Protein AF-A0A6V7NH31-F1 (afdb_monomer_lite)

Foldseek 3Di:
DDDDDDDDDDDDDDDDDDDDDDDDDDDDDDDDPVVVVVVVVVVVVVVVVVVVVVVVVVVVVPPDDDDDDDPDDPPPVVVVVVVVVVVVVVVVVVVLVVVVVVVVVVCLVVVVDLPHDDDDDDDCRLLNVLLVVLVVLLVVLVVLLVVLVVCVVVVHDQVVLLVSLVVLLVSLVVVLVSLLVCLVRPLCCQQPNPSDPPQLNVQAQRRHHQLLVLLPDPDDDPVLVVLSVVLSVVSVVLSVVLVVLVVVLVVLVVVLSVVCPPPVVVVVSVVVSSVSSSVSSNSVSVSVSVSLVSVPVSDRSSRSSVSSSVRSVVSVVSVVVSVVVVPDDDD

Radius of gyration: 32.44 Å; chains: 1; bounding box: 76×100×93 Å

Organism: NCBI:txid296719

Structure (mmCIF, N/CA/C/O backbone):
data_AF-A0A6V7NH31-F1
#
_entry.id   AF-A0A6V7NH31-F1
#
loop_
_atom_site.group_PDB
_atom_site.id
_atom_site.type_symbol
_atom_site.label_atom_id
_atom_site.label_alt_id
_atom_site.label_comp_id
_atom_site.label_asym_id
_atom_site.label_entity_id
_atom_site.label_seq_id
_atom_site.pdbx_PDB_ins_code
_atom_site.Cartn_x
_atom_site.Cartn_y
_atom_site.Cartn_z
_atom_site.occupancy
_atom_site.B_iso_or_equiv
_atom_site.auth_seq_id
_atom_site.auth_comp_id
_atom_site.auth_asym_id
_atom_site.auth_atom_id
_atom_site.pdbx_PDB_model_num
ATOM 1 N N . MET A 1 1 ? 27.457 -59.144 59.383 1.00 38.59 1 MET A N 1
ATOM 2 C CA . MET A 1 1 ? 28.119 -58.906 58.081 1.00 38.59 1 MET A CA 1
ATOM 3 C C . MET A 1 1 ? 27.962 -57.416 57.801 1.00 38.59 1 MET A C 1
ATOM 5 O O . MET A 1 1 ? 26.866 -57.014 57.459 1.00 38.59 1 MET A O 1
ATOM 9 N N . ALA A 1 2 ? 28.805 -56.540 58.348 1.00 31.02 2 ALA A N 1
ATOM 10 C CA . ALA A 1 2 ? 30.217 -56.275 58.039 1.00 31.02 2 ALA A CA 1
ATOM 11 C C . ALA A 1 2 ? 30.410 -55.429 56.761 1.00 31.02 2 ALA A C 1
ATOM 13 O O . ALA A 1 2 ? 29.987 -55.844 55.686 1.00 31.02 2 ALA A O 1
ATOM 14 N N . ASN A 1 3 ? 31.133 -54.319 56.969 1.00 28.42 3 ASN A N 1
ATOM 15 C CA . ASN A 1 3 ? 31.888 -53.443 56.057 1.00 28.42 3 ASN A CA 1
ATOM 16 C C . ASN A 1 3 ? 31.133 -52.264 55.423 1.00 28.42 3 ASN A C 1
ATOM 18 O O . ASN A 1 3 ? 30.161 -52.454 54.706 1.00 28.42 3 ASN A O 1
ATOM 22 N N . GLU A 1 4 ? 31.413 -51.009 55.795 1.00 28.72 4 GLU A N 1
ATOM 23 C CA . GLU A 1 4 ? 32.668 -50.209 55.767 1.00 28.72 4 GLU A CA 1
ATOM 24 C C . GLU A 1 4 ? 32.957 -49.545 54.408 1.00 28.72 4 GLU A C 1
ATOM 26 O O . GLU A 1 4 ? 32.954 -50.174 53.354 1.00 28.72 4 GLU A O 1
ATOM 31 N N . ILE A 1 5 ? 33.214 -48.236 54.498 1.00 34.88 5 ILE A N 1
ATOM 32 C CA . ILE A 1 5 ? 33.750 -47.313 53.485 1.00 34.88 5 ILE A CA 1
ATOM 33 C C . ILE A 1 5 ? 35.188 -47.755 53.121 1.00 34.88 5 ILE A C 1
ATOM 35 O O . ILE A 1 5 ? 35.843 -48.397 53.941 1.00 34.88 5 ILE A O 1
ATOM 39 N N . PRO A 1 6 ? 35.752 -47.348 51.966 1.00 39.34 6 PRO A N 1
ATOM 40 C CA . PRO A 1 6 ? 36.740 -46.269 52.071 1.00 39.34 6 PRO A CA 1
ATOM 41 C C . PRO A 1 6 ? 36.754 -45.272 50.899 1.00 39.34 6 PRO A C 1
ATOM 43 O O . PRO A 1 6 ? 36.470 -45.584 49.744 1.00 39.34 6 PRO A O 1
ATOM 46 N N . ALA A 1 7 ? 37.159 -44.051 51.242 1.00 30.80 7 ALA A N 1
ATOM 47 C CA . ALA A 1 7 ? 37.635 -43.017 50.337 1.00 30.80 7 ALA A CA 1
ATOM 48 C C . ALA A 1 7 ? 39.040 -43.345 49.795 1.00 30.80 7 ALA A C 1
ATOM 50 O O . ALA A 1 7 ? 39.828 -44.003 50.475 1.00 30.80 7 ALA A O 1
ATOM 51 N N . ALA A 1 8 ? 39.396 -42.784 48.635 1.00 30.42 8 ALA A N 1
ATOM 52 C CA . ALA A 1 8 ? 40.786 -42.636 48.205 1.00 30.42 8 ALA A CA 1
ATOM 53 C C . ALA A 1 8 ? 41.033 -41.239 47.604 1.00 30.42 8 ALA A C 1
ATOM 55 O O . ALA A 1 8 ? 40.412 -40.828 46.627 1.00 30.42 8 ALA A O 1
ATOM 56 N N . ASN A 1 9 ? 41.954 -40.534 48.260 1.00 25.36 9 ASN A N 1
ATOM 57 C CA . ASN A 1 9 ? 42.612 -39.274 47.914 1.00 25.36 9 ASN A CA 1
ATOM 58 C C . ASN A 1 9 ? 43.550 -39.416 46.701 1.00 25.36 9 ASN A C 1
ATOM 60 O O . ASN A 1 9 ? 44.235 -40.430 46.614 1.00 25.36 9 ASN A O 1
ATOM 64 N N . SER A 1 10 ? 43.775 -38.327 45.946 1.00 28.75 10 SER A N 1
ATOM 65 C CA . SER A 1 10 ? 45.149 -37.833 45.697 1.00 28.75 10 SER A CA 1
ATOM 66 C C . SER A 1 10 ? 45.216 -36.421 45.080 1.00 28.75 10 SER A C 1
ATOM 68 O O . SER A 1 10 ? 44.857 -36.194 43.930 1.00 28.75 10 SER A O 1
ATOM 70 N N . TYR A 1 11 ? 45.741 -35.509 45.899 1.00 25.25 11 TYR A N 1
ATOM 71 C CA . TYR A 1 11 ? 46.556 -34.310 45.658 1.00 25.25 11 TYR A CA 1
ATOM 72 C C . TYR A 1 11 ? 47.255 -34.105 44.292 1.00 25.25 11 TYR A C 1
ATOM 74 O O . TYR A 1 11 ? 47.938 -35.006 43.822 1.00 25.25 11 TYR A O 1
ATOM 82 N N . SER A 1 12 ? 47.256 -32.854 43.787 1.00 26.42 12 SER A N 1
ATOM 83 C CA . SER A 1 12 ? 48.452 -31.979 43.596 1.00 26.42 12 SER A CA 1
ATOM 84 C C . SER A 1 12 ? 48.041 -30.639 42.928 1.00 26.42 12 SER A C 1
ATOM 86 O O . SER A 1 12 ? 47.519 -30.639 41.822 1.00 26.42 12 SER A O 1
ATOM 88 N N . LYS A 1 13 ? 47.977 -29.512 43.658 1.00 28.91 13 LYS A N 1
ATOM 89 C CA . LYS A 1 13 ? 48.973 -28.409 43.744 1.00 28.91 13 LYS A CA 1
ATOM 90 C C . LYS A 1 13 ? 49.346 -27.700 42.419 1.00 28.91 13 LYS A C 1
ATOM 92 O O . LYS A 1 13 ? 50.103 -28.241 41.628 1.00 28.91 13 LYS A O 1
ATOM 97 N N . GLY A 1 14 ? 49.012 -26.401 42.338 1.00 25.66 14 GLY A N 1
ATOM 98 C CA . GLY A 1 14 ? 50.031 -25.362 42.091 1.00 25.66 14 GLY A CA 1
ATOM 99 C C . GLY A 1 14 ? 49.869 -24.407 40.893 1.00 25.66 14 GLY A C 1
ATOM 100 O O . GLY A 1 14 ? 50.215 -24.758 39.777 1.00 25.66 14 GLY A O 1
ATOM 101 N N . ASN A 1 15 ? 49.536 -23.152 41.231 1.00 26.30 15 ASN A N 1
ATOM 102 C CA . ASN A 1 15 ? 49.974 -21.864 40.649 1.00 26.30 15 ASN A CA 1
ATOM 103 C C . ASN A 1 15 ? 49.336 -21.262 39.371 1.00 26.30 15 ASN A C 1
ATOM 105 O O . ASN A 1 15 ? 49.743 -21.519 38.247 1.00 26.30 15 ASN A O 1
ATOM 109 N N . LEU A 1 16 ? 48.406 -20.319 39.601 1.00 27.03 16 LEU A N 1
ATOM 110 C CA . LEU A 1 16 ? 48.557 -18.851 39.434 1.00 27.03 16 LEU A CA 1
ATOM 111 C C . LEU A 1 16 ? 49.700 -18.322 38.525 1.00 27.03 16 LEU A C 1
ATOM 113 O O . LEU A 1 16 ? 50.856 -18.341 38.938 1.00 27.03 16 LEU A O 1
ATOM 117 N N . LEU A 1 17 ? 49.359 -17.689 37.388 1.00 28.27 17 LEU A N 1
ATOM 118 C CA . LEU A 1 17 ? 49.330 -16.216 37.204 1.00 28.27 17 LEU A CA 1
ATOM 119 C C . LEU A 1 17 ? 49.072 -15.783 35.738 1.00 28.27 17 LEU A C 1
ATOM 121 O O . LEU A 1 17 ? 49.799 -16.162 34.832 1.00 28.27 17 LEU A O 1
ATOM 125 N N . SER A 1 18 ? 48.109 -14.862 35.596 1.00 25.80 18 SER A N 1
ATOM 126 C CA . SER A 1 18 ? 48.105 -13.659 34.737 1.00 25.80 18 SER A CA 1
ATOM 127 C C . SER A 1 18 ? 48.206 -13.775 33.205 1.00 25.80 18 SER A C 1
ATOM 129 O O . SER A 1 18 ? 49.286 -13.967 32.663 1.00 25.80 18 SER A O 1
ATOM 131 N N . ALA A 1 19 ? 47.121 -13.417 32.508 1.00 27.22 19 ALA A N 1
ATOM 132 C CA . ALA A 1 19 ? 47.152 -12.376 31.472 1.00 27.22 19 ALA A CA 1
ATOM 133 C C . ALA A 1 19 ? 45.728 -11.913 31.119 1.00 27.22 19 ALA A C 1
ATOM 135 O O . ALA A 1 19 ? 44.747 -12.632 31.275 1.00 27.22 19 ALA A O 1
ATOM 136 N N . ARG A 1 20 ? 45.645 -10.657 30.701 1.00 25.05 20 ARG A N 1
ATOM 137 C CA . ARG A 1 20 ? 44.480 -9.780 30.635 1.00 25.05 20 ARG A CA 1
ATOM 138 C C . ARG A 1 20 ? 44.040 -9.569 29.177 1.00 25.05 20 ARG A C 1
ATOM 140 O O . ARG A 1 20 ? 44.892 -9.423 28.314 1.00 25.05 20 ARG A O 1
ATOM 147 N N . SER A 1 21 ? 42.725 -9.394 29.016 1.00 26.73 21 SER A N 1
ATOM 148 C CA . SER A 1 21 ? 42.002 -8.627 27.981 1.00 26.73 21 SER A CA 1
ATOM 149 C C . SER A 1 21 ? 41.739 -9.200 26.576 1.00 26.73 21 SER A C 1
ATOM 151 O O . SER A 1 21 ? 42.652 -9.554 25.848 1.00 26.73 21 SER A O 1
ATOM 153 N N . ASN A 1 22 ? 40.450 -9.048 26.225 1.00 26.56 22 ASN A N 1
ATOM 154 C CA . ASN A 1 22 ? 39.820 -8.768 24.926 1.00 26.56 22 ASN A CA 1
ATOM 155 C C . ASN A 1 22 ? 39.843 -9.862 23.843 1.00 26.56 22 ASN A C 1
ATOM 157 O O . ASN A 1 22 ? 40.889 -10.187 23.308 1.00 26.56 22 ASN A O 1
ATOM 161 N N . ASP A 1 23 ? 38.662 -10.357 23.450 1.00 25.86 23 ASP A N 1
ATOM 162 C CA . ASP A 1 23 ? 38.022 -9.884 22.212 1.00 25.86 23 ASP A CA 1
ATOM 163 C C . ASP A 1 23 ? 36.611 -10.461 21.997 1.00 25.86 23 ASP A C 1
ATOM 165 O O . ASP A 1 23 ? 36.327 -11.635 22.236 1.00 25.86 23 ASP A O 1
ATOM 169 N N . SER A 1 24 ? 35.722 -9.575 21.543 1.00 28.78 24 SER A N 1
ATOM 170 C CA . SER A 1 24 ? 34.368 -9.851 21.065 1.00 28.78 24 SER A CA 1
ATOM 171 C C . SER A 1 24 ? 34.415 -10.505 19.683 1.00 28.78 24 SER A C 1
ATOM 173 O O . SER A 1 24 ? 34.968 -9.935 18.746 1.00 28.78 24 SER A O 1
ATOM 175 N N . ALA A 1 25 ? 33.768 -11.659 19.524 1.00 29.38 25 ALA A N 1
ATOM 176 C CA . ALA A 1 25 ? 33.585 -12.301 18.226 1.00 29.38 25 ALA A CA 1
ATOM 177 C C . ALA A 1 25 ? 32.350 -11.729 17.500 1.00 29.38 25 ALA A C 1
ATOM 179 O O . ALA A 1 25 ? 31.211 -11.990 17.888 1.00 29.38 25 ALA A O 1
ATOM 180 N N . ALA A 1 26 ? 32.588 -10.955 16.438 1.00 30.58 26 ALA A N 1
ATOM 181 C CA . ALA A 1 26 ? 31.615 -10.617 15.396 1.00 30.58 26 ALA A CA 1
ATOM 182 C C . ALA A 1 26 ? 31.753 -11.599 14.208 1.00 30.58 26 ALA A C 1
ATOM 184 O O . ALA A 1 26 ? 32.850 -12.114 13.977 1.00 30.58 26 ALA A O 1
ATOM 185 N N . PRO A 1 27 ? 30.683 -11.877 13.436 1.00 32.03 27 PRO A N 1
ATOM 186 C CA . PRO A 1 27 ? 30.735 -12.840 12.339 1.00 32.03 27 PRO A CA 1
ATOM 187 C C . PRO A 1 27 ? 31.451 -12.257 11.110 1.00 32.03 27 PRO A C 1
ATOM 189 O O . PRO A 1 27 ? 31.141 -11.156 10.653 1.00 32.03 27 PRO A O 1
ATOM 192 N N . GLN A 1 28 ? 32.405 -13.017 10.564 1.00 29.06 28 GLN A N 1
ATOM 193 C CA . GLN A 1 28 ? 33.115 -12.693 9.328 1.00 29.06 28 GLN A CA 1
ATOM 194 C C . GLN A 1 28 ? 32.198 -12.868 8.110 1.00 29.06 28 GLN A C 1
ATOM 196 O O . GLN A 1 28 ? 31.676 -13.950 7.855 1.00 29.06 28 GLN A O 1
ATOM 201 N N . ASN A 1 29 ? 32.040 -11.786 7.350 1.00 30.06 29 ASN A N 1
ATOM 202 C CA . ASN A 1 29 ? 31.411 -11.751 6.037 1.00 30.06 29 ASN A CA 1
ATOM 203 C C . ASN A 1 29 ? 32.541 -11.709 4.995 1.00 30.06 29 ASN A C 1
ATOM 205 O O . ASN A 1 29 ? 33.164 -10.666 4.794 1.00 30.06 29 ASN A O 1
ATOM 209 N N . THR A 1 30 ? 32.880 -12.848 4.391 1.00 36.28 30 THR A N 1
ATOM 210 C CA . THR A 1 30 ? 33.909 -12.924 3.344 1.00 36.28 30 THR A CA 1
ATOM 211 C C . THR A 1 30 ? 33.290 -12.511 2.010 1.00 36.28 30 THR A C 1
ATOM 213 O O . THR A 1 30 ? 32.778 -13.339 1.263 1.00 36.28 30 THR A O 1
ATOM 216 N N . ILE A 1 31 ? 33.307 -11.209 1.727 1.00 36.78 31 ILE A N 1
ATOM 217 C CA . ILE A 1 31 ? 33.013 -10.652 0.401 1.00 36.78 31 ILE A CA 1
ATOM 218 C C . ILE A 1 31 ? 34.310 -10.678 -0.421 1.00 36.78 31 ILE A C 1
ATOM 220 O O . ILE A 1 31 ? 35.356 -10.217 0.037 1.00 36.78 31 ILE A O 1
ATOM 224 N N . ASN A 1 32 ? 34.233 -11.248 -1.625 1.00 38.03 32 ASN A N 1
ATOM 225 C CA . ASN A 1 32 ? 35.322 -11.383 -2.593 1.00 38.03 32 ASN A CA 1
ATOM 226 C C . ASN A 1 32 ? 36.013 -10.036 -2.887 1.00 38.03 32 ASN A C 1
ATOM 228 O O . ASN A 1 32 ? 35.418 -9.130 -3.467 1.00 38.03 32 ASN A O 1
ATOM 232 N N . GLN A 1 33 ? 37.310 -9.934 -2.576 1.00 36.91 33 GLN A N 1
ATOM 233 C CA . GLN A 1 33 ? 38.152 -8.767 -2.893 1.00 36.91 33 GLN A CA 1
ATOM 234 C C . GLN A 1 33 ? 38.348 -8.528 -4.405 1.00 36.91 33 GLN A C 1
ATOM 236 O O . GLN A 1 33 ? 38.701 -7.421 -4.802 1.00 36.91 33 GLN A O 1
ATOM 241 N N . GLN A 1 34 ? 38.043 -9.505 -5.268 1.00 36.16 34 GLN A N 1
ATOM 242 C CA . GLN A 1 34 ? 38.156 -9.357 -6.727 1.00 36.16 34 GLN A CA 1
ATOM 243 C C . GLN A 1 34 ? 37.043 -8.504 -7.372 1.00 36.16 34 GLN A C 1
ATOM 245 O O . GLN A 1 34 ? 37.275 -7.906 -8.423 1.00 36.16 34 GLN A O 1
ATOM 250 N N . GLU A 1 35 ? 35.860 -8.371 -6.755 1.00 37.28 35 GLU A N 1
ATOM 251 C CA . GLU A 1 35 ? 34.768 -7.530 -7.295 1.00 37.28 35 GLU A CA 1
ATOM 252 C C . GLU A 1 35 ? 34.967 -6.030 -7.008 1.00 37.28 35 GLU A C 1
ATOM 254 O O . GLU A 1 35 ? 34.556 -5.175 -7.800 1.00 37.28 35 GLU A O 1
ATOM 259 N N . LEU A 1 36 ? 35.666 -5.696 -5.918 1.00 38.38 36 LEU A N 1
ATOM 260 C CA . LEU A 1 36 ? 36.029 -4.317 -5.571 1.00 38.38 36 LEU A CA 1
ATOM 261 C C . LEU A 1 36 ? 37.166 -3.783 -6.453 1.00 38.38 36 LEU A C 1
ATOM 263 O O . LEU A 1 36 ? 37.112 -2.629 -6.879 1.00 38.38 36 LEU A O 1
ATOM 267 N N . GLU A 1 37 ? 38.144 -4.620 -6.805 1.00 34.53 37 GLU A N 1
ATOM 268 C CA . GLU A 1 37 ? 39.224 -4.237 -7.726 1.00 34.53 37 GLU A CA 1
ATOM 269 C C . GLU A 1 37 ? 38.735 -4.106 -9.178 1.00 34.53 37 GLU A C 1
ATOM 271 O O . GLU A 1 37 ? 39.176 -3.208 -9.896 1.00 34.53 37 GLU A O 1
ATOM 276 N N . SER A 1 38 ? 37.761 -4.923 -9.601 1.00 38.81 38 SER A N 1
ATOM 277 C CA . SER A 1 38 ? 37.103 -4.806 -10.913 1.00 38.81 38 SER A CA 1
ATOM 278 C C . SER A 1 38 ? 36.284 -3.513 -11.040 1.00 38.81 38 SER A C 1
ATOM 280 O O . SER A 1 38 ? 36.394 -2.798 -12.041 1.00 38.81 38 SER A O 1
ATOM 282 N N . SER A 1 39 ? 35.544 -3.156 -9.987 1.00 41.06 39 SER A N 1
ATOM 283 C CA . SER A 1 39 ? 34.754 -1.920 -9.934 1.00 41.06 39 SER A CA 1
ATOM 284 C C . SER A 1 39 ? 35.647 -0.673 -9.872 1.00 41.06 39 SER A C 1
ATOM 286 O O . SER A 1 39 ? 35.403 0.301 -10.583 1.00 41.06 39 SER A O 1
ATOM 288 N N . ALA A 1 40 ? 36.742 -0.715 -9.102 1.00 43.16 40 ALA A N 1
ATOM 289 C CA . ALA A 1 40 ? 37.730 0.364 -9.046 1.00 43.16 40 ALA A CA 1
ATOM 290 C C . ALA A 1 40 ? 38.518 0.516 -10.365 1.00 43.16 40 ALA A C 1
ATOM 292 O O . ALA A 1 40 ? 38.787 1.635 -10.796 1.00 43.16 40 ALA A O 1
ATOM 293 N N . SER A 1 41 ? 38.822 -0.592 -11.049 1.00 41.25 41 SER A N 1
ATOM 294 C CA . SER A 1 41 ? 39.465 -0.625 -12.373 1.00 41.25 41 SER A CA 1
ATOM 295 C C . SER A 1 41 ? 38.580 -0.021 -13.474 1.00 41.25 41 SER A C 1
ATOM 297 O O . SER A 1 41 ? 39.059 0.760 -14.306 1.00 41.25 41 SER A O 1
ATOM 299 N N . MET A 1 42 ? 37.270 -0.296 -13.456 1.00 41.97 42 MET A N 1
ATOM 300 C CA . MET A 1 42 ? 36.312 0.321 -14.383 1.00 41.97 42 MET A CA 1
ATOM 301 C C . MET A 1 42 ? 36.109 1.819 -14.110 1.00 41.97 42 MET A C 1
ATOM 303 O O . MET A 1 42 ? 36.013 2.606 -15.057 1.00 41.97 42 MET A O 1
ATOM 307 N N . ILE A 1 43 ? 36.117 2.240 -12.841 1.00 47.09 43 ILE A N 1
ATOM 308 C CA . ILE A 1 43 ? 36.040 3.660 -12.459 1.00 47.09 43 ILE A CA 1
ATOM 309 C C . ILE A 1 43 ? 37.320 4.403 -12.876 1.00 47.09 43 ILE A C 1
ATOM 311 O O . ILE A 1 43 ? 37.230 5.447 -13.523 1.00 47.09 43 ILE A O 1
ATOM 315 N N . ALA A 1 44 ? 38.501 3.826 -12.637 1.00 43.69 44 ALA A N 1
ATOM 316 C CA . ALA A 1 44 ? 39.779 4.399 -13.062 1.00 43.69 44 ALA A CA 1
ATOM 317 C C . ALA A 1 44 ? 39.897 4.491 -14.596 1.00 43.69 44 ALA A C 1
ATOM 319 O O . ALA A 1 44 ? 40.395 5.482 -15.129 1.00 43.69 44 ALA A O 1
ATOM 320 N N . SER A 1 45 ? 39.370 3.504 -15.328 1.00 41.66 45 SER A N 1
ATOM 321 C CA . SER A 1 45 ? 39.328 3.518 -16.798 1.00 41.66 45 SER A CA 1
ATOM 322 C C . SER A 1 45 ? 38.379 4.593 -17.344 1.00 41.66 45 SER A C 1
ATOM 324 O O . SER A 1 45 ? 38.677 5.229 -18.357 1.00 41.66 45 SER A O 1
ATOM 326 N N . SER A 1 46 ? 37.267 4.854 -16.649 1.00 42.88 46 SER A N 1
ATOM 327 C CA . SER A 1 46 ? 36.314 5.932 -16.957 1.00 42.88 46 SER A CA 1
ATOM 328 C C . SER A 1 46 ? 36.907 7.323 -16.692 1.00 42.88 46 SER A C 1
ATOM 330 O O . SER A 1 46 ? 36.759 8.237 -17.511 1.00 42.88 46 SER A O 1
ATOM 332 N N . GLU A 1 47 ? 37.655 7.488 -15.600 1.00 43.03 47 GLU A N 1
ATOM 333 C CA . GLU A 1 47 ? 38.352 8.736 -15.270 1.00 43.03 47 GLU A CA 1
ATOM 334 C C . GLU A 1 47 ? 39.518 9.025 -16.220 1.00 43.03 47 GLU A C 1
ATOM 336 O O . GLU A 1 47 ? 39.659 10.155 -16.699 1.00 43.03 47 GLU A O 1
ATOM 341 N N . HIS A 1 48 ? 40.289 8.001 -16.597 1.00 39.88 48 HIS A N 1
ATOM 342 C CA . HIS A 1 48 ? 41.402 8.144 -17.535 1.00 39.88 48 HIS A CA 1
ATOM 343 C C . HIS A 1 48 ? 40.925 8.499 -18.956 1.00 39.88 48 HIS A C 1
ATOM 345 O O . HIS A 1 48 ? 41.577 9.272 -19.667 1.00 39.88 48 HIS A O 1
ATOM 351 N N . ASN A 1 49 ? 39.740 8.022 -19.360 1.00 42.09 49 ASN A N 1
ATOM 352 C CA . ASN A 1 49 ? 39.127 8.392 -20.640 1.00 42.09 49 ASN A CA 1
ATOM 353 C C . ASN A 1 49 ? 38.553 9.824 -20.618 1.00 42.09 49 ASN A C 1
ATOM 355 O O . ASN A 1 49 ? 38.709 10.570 -21.589 1.00 42.09 49 ASN A O 1
ATOM 359 N N . LYS A 1 50 ? 37.986 10.259 -19.482 1.00 43.50 50 LYS A N 1
ATOM 360 C CA . LYS A 1 50 ? 37.547 11.653 -19.265 1.00 43.50 50 LYS A CA 1
ATOM 361 C C . LYS A 1 50 ? 38.725 12.638 -19.229 1.00 43.50 50 LYS A C 1
ATOM 363 O O . LYS A 1 50 ? 38.596 13.758 -19.730 1.00 43.50 50 LYS A O 1
ATOM 368 N N . GLN A 1 51 ? 39.884 12.238 -18.698 1.00 44.59 51 GLN A N 1
ATOM 369 C CA . GLN A 1 51 ? 41.112 13.046 -18.719 1.00 44.59 51 GLN A CA 1
ATOM 370 C C . GLN A 1 51 ? 41.744 13.128 -20.116 1.00 44.59 51 GLN A C 1
ATOM 372 O O . GLN A 1 51 ? 42.096 14.228 -20.543 1.00 44.59 51 GLN A O 1
ATOM 377 N N . LYS A 1 52 ? 41.795 12.030 -20.885 1.00 42.25 52 LYS A N 1
ATOM 378 C CA . LYS A 1 52 ? 42.283 12.052 -22.281 1.00 42.25 52 LYS A CA 1
ATOM 379 C C . LYS A 1 52 ? 41.419 12.910 -23.213 1.00 42.25 52 LYS A C 1
ATOM 381 O O . LYS A 1 52 ? 41.964 13.580 -24.091 1.00 42.25 52 LYS A O 1
ATOM 386 N N . GLN A 1 53 ? 40.099 12.958 -23.010 1.00 45.12 53 GLN A N 1
ATOM 387 C CA . GLN A 1 53 ? 39.219 13.869 -23.759 1.00 45.12 53 GLN A CA 1
ATOM 388 C C . GLN A 1 53 ? 39.422 15.344 -23.377 1.00 45.12 53 GLN A C 1
ATOM 390 O O . GLN A 1 53 ? 39.473 16.194 -24.267 1.00 45.12 53 GLN A O 1
ATOM 395 N N . LYS A 1 54 ? 39.629 15.658 -22.088 1.00 45.72 54 LYS A N 1
ATOM 396 C CA . LYS A 1 54 ? 39.960 17.026 -21.641 1.00 45.72 54 LYS A CA 1
ATOM 397 C C . LYS A 1 54 ? 41.336 17.495 -22.128 1.00 45.72 54 LYS A C 1
ATOM 399 O O . LYS A 1 54 ? 41.507 18.678 -22.408 1.00 45.72 54 LYS A O 1
ATOM 404 N N . GLN A 1 55 ? 42.303 16.588 -22.267 1.00 42.97 55 GLN A N 1
ATOM 405 C CA . GLN A 1 55 ? 43.660 16.922 -22.709 1.00 42.97 55 GLN A CA 1
ATOM 406 C C . GLN A 1 55 ? 43.740 17.149 -24.229 1.00 42.97 55 GLN A C 1
ATOM 408 O O . GLN A 1 55 ? 44.372 18.112 -24.654 1.00 42.97 55 GLN A O 1
ATOM 413 N N . LYS A 1 56 ? 42.976 16.391 -25.035 1.00 44.69 56 LYS A N 1
ATOM 414 C CA . LYS A 1 56 ? 42.814 16.657 -26.480 1.00 44.69 56 LYS A CA 1
ATOM 415 C C . LYS A 1 56 ? 42.110 17.985 -26.789 1.00 44.69 56 LYS A C 1
ATOM 417 O O . LYS A 1 56 ? 42.436 18.619 -27.787 1.00 44.69 56 LYS A O 1
ATOM 422 N N . GLN A 1 57 ? 41.187 18.438 -25.936 1.00 43.25 57 GLN A N 1
ATOM 423 C CA . GLN A 1 57 ? 40.598 19.782 -26.049 1.00 43.25 57 GLN A CA 1
ATOM 424 C C . GLN A 1 57 ? 41.584 20.897 -25.665 1.00 43.25 57 GLN A C 1
ATOM 426 O O . GLN A 1 57 ? 41.498 21.996 -26.205 1.00 43.25 57 GLN A O 1
ATOM 431 N N . LYS A 1 58 ? 42.538 20.617 -24.767 1.00 42.16 58 LYS A N 1
ATOM 432 C CA . LYS A 1 58 ? 43.519 21.597 -24.281 1.00 42.16 58 LYS A CA 1
ATOM 433 C C . LYS A 1 58 ? 44.716 21.766 -25.228 1.00 42.16 58 LYS A C 1
ATOM 435 O O . LYS A 1 58 ? 45.206 22.880 -25.376 1.00 42.16 58 LYS A O 1
ATOM 440 N N . GLU A 1 59 ? 45.139 20.703 -25.917 1.00 41.94 59 GLU A N 1
ATOM 441 C CA . GLU A 1 59 ? 46.192 20.764 -26.949 1.00 41.94 59 GLU A CA 1
ATOM 442 C C . GLU A 1 59 ? 45.737 21.477 -28.230 1.00 41.94 59 GLU A C 1
ATOM 444 O O . GLU A 1 59 ? 46.526 22.188 -28.845 1.00 41.94 59 GLU A O 1
ATOM 449 N N . MET A 1 60 ? 44.454 21.387 -28.595 1.00 43.34 60 MET A N 1
ATOM 450 C CA . MET A 1 60 ? 43.914 22.100 -29.762 1.00 43.34 60 MET A CA 1
ATOM 451 C C . MET A 1 60 ? 43.795 23.623 -29.540 1.00 43.34 60 MET A C 1
ATOM 453 O O . MET A 1 60 ? 43.605 24.371 -30.493 1.00 43.34 60 MET A O 1
ATOM 457 N N . MET A 1 61 ? 43.928 24.087 -28.290 1.00 46.12 61 MET A N 1
ATOM 458 C CA . MET A 1 61 ? 43.723 25.483 -27.883 1.00 46.12 61 MET A CA 1
ATOM 459 C C . MET A 1 61 ? 45.034 26.253 -27.617 1.00 46.12 61 MET A C 1
ATOM 461 O O . MET A 1 61 ? 44.986 27.460 -27.407 1.00 46.12 61 MET A O 1
ATOM 465 N N . MET A 1 62 ? 46.202 25.593 -27.657 1.00 43.28 62 MET A N 1
ATOM 466 C CA . MET A 1 62 ? 47.506 26.197 -27.307 1.00 43.28 62 MET A CA 1
ATOM 467 C C . MET A 1 62 ? 48.477 26.384 -28.488 1.00 43.28 62 MET A C 1
ATOM 469 O O . MET A 1 62 ? 49.650 26.676 -28.278 1.00 43.28 62 MET A O 1
ATOM 473 N N . SER A 1 63 ? 48.005 26.285 -29.732 1.00 44.44 63 SER A N 1
ATOM 474 C CA . SER A 1 63 ? 48.787 26.634 -30.930 1.00 44.44 63 SER A CA 1
ATOM 475 C C . SER A 1 63 ? 48.294 27.952 -31.539 1.00 44.44 63 SER A C 1
ATOM 477 O O . SER A 1 63 ? 47.690 27.964 -32.608 1.00 44.44 63 SER A O 1
ATOM 479 N N . SER A 1 64 ? 48.526 29.069 -30.853 1.00 39.69 64 SER A N 1
ATOM 480 C CA . SER A 1 64 ? 48.506 30.408 -31.458 1.00 39.69 64 SER A CA 1
ATOM 481 C C . SER A 1 64 ? 49.153 31.383 -30.483 1.00 39.69 64 SER A C 1
ATOM 483 O O . SER A 1 64 ? 48.483 31.979 -29.641 1.00 39.69 64 SER A O 1
ATOM 485 N N . ASP A 1 65 ? 50.471 31.509 -30.576 1.00 39.03 65 ASP A N 1
ATOM 486 C CA . ASP A 1 65 ? 51.228 32.504 -29.829 1.00 39.03 65 ASP A CA 1
ATOM 487 C C . ASP A 1 65 ? 51.052 33.884 -30.490 1.00 39.03 65 ASP A C 1
ATOM 489 O O . ASP A 1 65 ? 51.221 34.020 -31.703 1.00 39.03 65 ASP A O 1
ATOM 493 N N . GLY A 1 66 ? 50.716 34.905 -29.693 1.00 39.28 66 GLY A N 1
ATOM 494 C CA . GLY A 1 66 ? 50.829 36.315 -30.086 1.00 39.28 66 GLY A CA 1
ATOM 495 C C . GLY A 1 66 ? 49.560 37.180 -30.011 1.00 39.28 66 GLY A C 1
ATOM 496 O O . GLY A 1 66 ? 48.731 37.175 -30.910 1.00 39.28 66 GLY A O 1
ATOM 497 N N . SER A 1 67 ? 49.560 38.081 -29.019 1.00 35.94 67 SER A N 1
ATOM 498 C CA . SER A 1 67 ? 48.841 39.374 -28.934 1.00 35.94 67 SER A CA 1
ATOM 499 C C . SER A 1 67 ? 47.430 39.459 -28.317 1.00 35.94 67 SER A C 1
ATOM 501 O O . SER A 1 67 ? 46.419 39.179 -28.941 1.00 35.94 67 SER A O 1
ATOM 503 N N . LYS A 1 68 ? 47.435 40.074 -27.120 1.00 39.69 68 LYS A N 1
ATOM 504 C CA . LYS A 1 68 ? 46.515 41.091 -26.561 1.00 39.69 68 LYS A CA 1
ATOM 505 C C . LYS A 1 68 ? 45.017 40.756 -26.411 1.00 39.69 68 LYS A C 1
ATOM 507 O O . LYS A 1 68 ? 44.260 40.718 -27.366 1.00 39.69 68 LYS A O 1
ATOM 512 N N . ALA A 1 69 ? 44.620 40.683 -25.136 1.00 43.41 69 ALA A N 1
ATOM 513 C CA . ALA A 1 69 ? 43.339 41.066 -24.531 1.00 43.41 69 ALA A CA 1
ATOM 514 C C . ALA A 1 69 ? 42.112 41.242 -25.454 1.00 43.41 69 ALA A C 1
ATOM 516 O O . ALA A 1 69 ? 41.895 42.311 -26.016 1.00 43.41 69 ALA A O 1
ATOM 517 N N . ALA A 1 70 ? 41.232 40.239 -25.449 1.00 36.03 70 ALA A N 1
ATOM 518 C CA . ALA A 1 70 ? 39.787 40.403 -25.586 1.00 36.03 70 ALA A CA 1
ATOM 519 C C . ALA A 1 70 ? 39.103 39.176 -24.966 1.00 36.03 70 ALA A C 1
ATOM 521 O O . ALA A 1 70 ? 39.524 38.045 -25.197 1.00 36.03 70 ALA A O 1
ATOM 522 N N . THR A 1 71 ? 38.057 39.382 -24.169 1.00 50.81 71 THR A N 1
ATOM 523 C CA . THR A 1 71 ? 37.130 38.323 -23.759 1.00 50.81 71 THR A CA 1
ATOM 524 C C . THR A 1 71 ? 36.498 37.736 -25.024 1.00 50.81 71 THR A C 1
ATOM 526 O O . THR A 1 71 ? 35.582 38.326 -25.592 1.00 50.81 71 THR A O 1
ATOM 529 N N . VAL A 1 72 ? 37.028 36.614 -25.516 1.00 50.19 72 VAL A N 1
ATOM 530 C CA . VAL A 1 72 ? 36.497 35.916 -26.693 1.00 50.19 72 VAL A CA 1
ATOM 531 C C . VAL A 1 72 ? 35.213 35.208 -26.266 1.00 50.19 72 VAL A C 1
ATOM 533 O O . VAL A 1 72 ? 35.251 34.180 -25.592 1.00 50.19 72 VAL A O 1
ATOM 536 N N . ALA A 1 73 ? 34.065 35.782 -26.630 1.00 54.06 73 ALA A N 1
ATOM 537 C CA . ALA A 1 73 ? 32.799 35.058 -26.653 1.00 54.06 73 ALA A CA 1
ATOM 538 C C . ALA A 1 73 ? 32.987 33.755 -27.456 1.00 54.06 73 ALA A C 1
ATOM 540 O O . ALA A 1 73 ? 33.705 33.785 -28.463 1.00 54.06 73 ALA A O 1
ATOM 541 N N . PRO A 1 74 ? 32.398 32.615 -27.040 1.00 55.12 74 PRO A N 1
ATOM 542 C CA . PRO A 1 74 ? 32.562 31.358 -27.762 1.00 55.12 74 PRO A CA 1
ATOM 543 C C . PRO A 1 74 ? 32.206 31.586 -29.233 1.00 55.12 74 PRO A C 1
ATOM 545 O O . PRO A 1 74 ? 31.144 32.122 -29.548 1.00 55.12 74 PRO A O 1
ATOM 548 N N . SER A 1 75 ? 33.135 31.256 -30.132 1.00 61.12 75 SER A N 1
ATOM 549 C CA . SER A 1 75 ? 32.963 31.499 -31.562 1.00 61.12 75 SER A CA 1
ATOM 550 C C . SER A 1 75 ? 31.678 30.821 -32.048 1.00 61.12 75 SER A C 1
ATOM 552 O O . SER A 1 75 ? 31.371 29.697 -31.648 1.00 61.12 75 SER A O 1
ATOM 554 N N . HIS A 1 76 ? 30.923 31.479 -32.935 1.00 60.88 76 HIS A N 1
ATOM 555 C CA . HIS A 1 76 ? 29.683 30.926 -33.501 1.00 60.88 76 HIS A CA 1
ATOM 556 C C . HIS A 1 76 ? 29.869 29.505 -34.072 1.00 60.88 76 HIS A C 1
ATOM 558 O O . HIS A 1 76 ? 28.944 28.699 -34.042 1.00 60.88 76 HIS A O 1
ATOM 564 N N . GLN A 1 77 ? 31.077 29.168 -34.540 1.00 62.16 77 GLN A N 1
ATOM 565 C CA . GLN A 1 77 ? 31.428 27.823 -34.997 1.00 62.16 77 GLN A CA 1
ATOM 566 C C . GLN A 1 77 ? 31.503 26.789 -33.865 1.00 62.16 77 GLN A C 1
ATOM 568 O O . GLN A 1 77 ? 31.047 25.668 -34.065 1.00 62.16 77 GLN A O 1
ATOM 573 N N . ALA A 1 78 ? 32.027 27.133 -32.684 1.00 63.59 78 ALA A N 1
ATOM 574 C 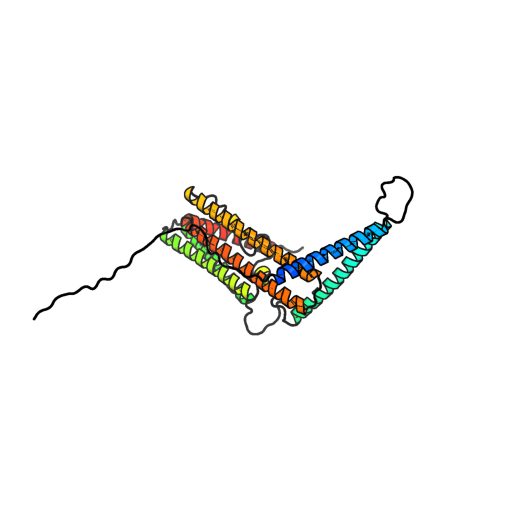CA . ALA A 1 78 ? 32.082 26.215 -31.544 1.00 63.59 78 ALA A CA 1
ATOM 575 C C . ALA A 1 78 ? 30.675 25.891 -31.013 1.00 63.59 78 ALA A C 1
ATOM 577 O O . ALA A 1 78 ? 30.366 24.727 -30.757 1.00 63.59 78 ALA A O 1
ATOM 578 N N . VAL A 1 79 ? 29.803 26.903 -30.941 1.00 69.81 79 VAL A N 1
ATOM 579 C CA . VAL A 1 79 ? 28.386 26.726 -30.584 1.00 69.81 79 VAL A CA 1
ATOM 580 C C . VAL A 1 79 ? 27.674 25.866 -31.632 1.00 69.81 79 VAL A C 1
ATOM 582 O O . VAL A 1 79 ? 27.050 24.872 -31.277 1.00 69.81 79 VAL A O 1
ATOM 585 N N . ALA A 1 80 ? 27.861 26.152 -32.925 1.00 70.31 80 ALA A N 1
ATOM 586 C CA . ALA A 1 80 ? 27.247 25.378 -34.005 1.00 70.31 80 ALA A CA 1
ATOM 587 C C . ALA A 1 80 ? 27.734 23.917 -34.071 1.00 70.31 80 ALA A C 1
ATOM 589 O O . ALA A 1 80 ? 26.967 23.027 -34.431 1.00 70.31 80 ALA A O 1
ATOM 590 N N . ILE A 1 81 ? 28.998 23.635 -33.736 1.00 72.88 81 ILE A N 1
ATOM 591 C CA . ILE A 1 81 ? 29.522 22.260 -33.658 1.00 72.88 81 ILE A CA 1
ATOM 592 C C . ILE A 1 81 ? 28.878 21.508 -32.488 1.00 72.88 81 ILE A C 1
ATOM 594 O O . ILE A 1 81 ? 28.499 20.347 -32.642 1.00 72.88 81 ILE A O 1
ATOM 598 N N . GLN A 1 82 ? 28.715 22.165 -31.340 1.00 77.00 82 GLN A N 1
ATOM 599 C CA . GLN A 1 82 ? 28.075 21.569 -30.171 1.00 77.00 82 GLN A CA 1
ATOM 600 C C . GLN A 1 82 ? 26.573 21.341 -30.388 1.00 77.00 82 GLN A C 1
ATOM 602 O O . GLN A 1 82 ? 26.059 20.280 -30.035 1.00 77.00 82 GLN A O 1
ATOM 607 N N . GLU A 1 83 ? 25.887 22.278 -31.045 1.00 79.06 83 GLU A N 1
ATOM 608 C CA . GLU A 1 83 ? 24.494 22.121 -31.472 1.00 79.06 83 GLU A CA 1
ATOM 609 C C . GLU A 1 83 ? 24.339 20.963 -32.461 1.00 79.06 83 GLU A C 1
ATOM 611 O O . GLU A 1 83 ? 23.476 20.110 -32.271 1.00 79.06 83 GLU A O 1
ATOM 616 N N . LYS A 1 84 ? 25.215 20.857 -33.469 1.00 86.88 84 LYS A N 1
ATOM 617 C CA . LYS A 1 84 ? 25.204 19.729 -34.416 1.00 86.88 84 LYS A CA 1
ATOM 618 C C . LYS A 1 84 ? 25.441 18.385 -33.727 1.00 86.88 84 LYS A C 1
ATOM 620 O O . LYS A 1 84 ? 24.747 17.421 -34.037 1.00 86.88 84 LYS A O 1
ATOM 625 N N . ALA A 1 85 ? 26.375 18.317 -32.777 1.00 79.69 85 ALA A N 1
ATOM 626 C CA . ALA A 1 85 ? 26.629 17.101 -32.005 1.00 79.69 85 ALA A CA 1
ATOM 627 C C . ALA A 1 85 ? 25.419 16.704 -31.139 1.00 79.69 85 ALA A C 1
ATOM 629 O O . ALA A 1 85 ? 25.067 15.526 -31.071 1.00 79.69 85 ALA A O 1
ATOM 630 N N . TYR A 1 86 ? 24.742 17.678 -30.525 1.00 82.56 86 TYR A N 1
ATOM 631 C CA . TYR A 1 86 ? 23.527 17.441 -29.746 1.00 82.56 86 TYR A CA 1
ATOM 632 C C . TYR A 1 86 ? 22.355 16.979 -30.625 1.00 82.56 86 TYR A C 1
ATOM 634 O O . TYR A 1 86 ? 21.680 16.008 -30.284 1.00 82.56 86 TYR A O 1
ATOM 642 N N . VAL A 1 87 ? 22.155 17.601 -31.792 1.00 89.69 87 VAL A N 1
ATOM 643 C CA . VAL A 1 87 ? 21.142 17.179 -32.776 1.00 89.69 87 VAL A CA 1
ATOM 644 C C . VAL A 1 87 ? 21.400 15.746 -33.240 1.00 89.69 87 VAL A C 1
ATOM 646 O O . VAL A 1 87 ? 20.486 14.926 -33.228 1.00 89.69 87 VAL A O 1
ATOM 649 N N . GLN A 1 88 ? 22.649 15.397 -33.548 1.00 89.12 88 GLN A N 1
ATOM 650 C CA . GLN A 1 88 ? 23.010 14.034 -33.940 1.00 89.12 88 GLN A CA 1
ATOM 651 C C . GLN A 1 88 ? 22.763 13.021 -32.808 1.00 89.12 88 GLN A C 1
ATOM 653 O O . GLN A 1 88 ? 22.289 11.906 -33.045 1.00 89.12 88 GLN A O 1
ATOM 658 N N . GLN A 1 89 ? 23.034 13.405 -31.557 1.00 87.62 89 GLN A N 1
ATOM 659 C CA . GLN A 1 89 ? 22.707 12.579 -30.397 1.00 87.62 89 GLN A CA 1
ATOM 660 C C . GLN A 1 89 ? 21.191 12.362 -30.278 1.00 87.62 89 GLN A C 1
ATOM 662 O O . GLN A 1 89 ? 20.764 11.223 -30.065 1.00 87.62 89 GLN A O 1
ATOM 667 N N . LEU A 1 90 ? 20.382 13.411 -30.459 1.00 87.88 90 LEU A N 1
ATOM 668 C CA . LEU A 1 90 ? 18.920 13.320 -30.451 1.00 87.88 90 LEU A CA 1
ATOM 669 C C . LEU A 1 90 ? 18.388 12.431 -31.579 1.00 87.88 90 LEU A C 1
ATOM 671 O O . LEU A 1 90 ? 17.511 11.607 -31.331 1.00 87.88 90 LEU A O 1
ATOM 675 N N . GLU A 1 91 ? 18.940 12.525 -32.788 1.00 87.31 91 GLU A N 1
ATOM 676 C CA . GLU A 1 91 ? 18.574 11.644 -33.903 1.00 87.31 91 GLU A CA 1
ATOM 677 C C . GLU A 1 91 ? 18.908 10.179 -33.595 1.00 87.31 91 GLU A C 1
ATOM 679 O O . GLU A 1 91 ? 18.071 9.294 -33.785 1.00 87.31 91 GLU A O 1
ATOM 684 N N . SER A 1 92 ? 20.088 9.917 -33.021 1.00 83.56 92 SER A N 1
ATOM 685 C CA . SER A 1 92 ? 20.477 8.564 -32.602 1.00 83.56 92 SER A CA 1
ATOM 686 C C . SER A 1 92 ? 19.578 8.005 -31.487 1.00 83.56 92 SER A C 1
ATOM 688 O O . SER A 1 92 ? 19.304 6.804 -31.450 1.00 83.56 92 SER A O 1
ATOM 690 N N . SER A 1 93 ? 19.114 8.872 -30.581 1.00 78.81 93 SER A N 1
ATOM 691 C CA . SER A 1 93 ? 18.171 8.541 -29.508 1.00 78.81 93 SER A CA 1
ATOM 692 C C . SER A 1 93 ? 16.785 8.235 -30.074 1.00 78.81 93 SER A C 1
ATOM 694 O O . SER A 1 93 ? 16.197 7.207 -29.746 1.00 78.81 93 SER A O 1
ATOM 696 N N . ARG A 1 94 ? 16.293 9.068 -31.001 1.00 91.06 94 ARG A N 1
ATOM 697 C CA . ARG A 1 94 ? 15.003 8.889 -31.678 1.00 91.06 94 ARG A CA 1
ATOM 698 C C . ARG A 1 94 ? 14.920 7.542 -32.391 1.00 91.06 94 ARG A C 1
ATOM 700 O O . ARG A 1 94 ? 13.931 6.835 -32.225 1.00 91.06 94 ARG A O 1
ATOM 707 N N . ILE A 1 95 ? 15.948 7.175 -33.156 1.00 86.75 95 ILE A N 1
ATOM 708 C CA . ILE A 1 95 ? 15.983 5.887 -33.867 1.00 86.75 95 ILE A CA 1
ATOM 709 C C . ILE A 1 95 ? 16.005 4.723 -32.865 1.00 86.75 95 ILE A C 1
ATOM 711 O O . ILE A 1 95 ? 15.287 3.740 -33.043 1.00 86.75 95 ILE A O 1
ATOM 715 N N . ARG A 1 96 ? 16.773 4.844 -31.772 1.00 81.56 96 ARG A N 1
ATOM 716 C CA . ARG A 1 96 ? 16.783 3.841 -30.694 1.00 81.56 96 ARG A CA 1
ATOM 717 C C . ARG A 1 96 ? 15.415 3.675 -30.034 1.00 81.56 96 ARG A C 1
ATOM 719 O O . ARG A 1 96 ? 14.996 2.542 -29.822 1.00 81.56 96 ARG A O 1
ATOM 726 N N . LEU A 1 97 ? 14.713 4.771 -29.750 1.00 83.62 97 LEU A N 1
ATOM 727 C CA . LEU A 1 97 ? 13.359 4.738 -29.193 1.00 83.62 97 LEU A CA 1
ATOM 728 C C . LEU A 1 97 ? 12.380 4.042 -30.143 1.00 83.62 97 LEU A C 1
ATOM 730 O O . LEU A 1 97 ? 11.648 3.163 -29.703 1.00 83.62 97 LEU A O 1
ATOM 734 N N . GLN A 1 98 ? 12.432 4.354 -31.441 1.00 86.38 98 GLN A N 1
ATOM 735 C CA . GLN A 1 98 ? 11.612 3.673 -32.449 1.00 86.38 98 GLN A CA 1
ATOM 736 C C . GLN A 1 98 ? 11.912 2.167 -32.519 1.00 86.38 98 GLN A C 1
ATOM 738 O O . GLN A 1 98 ? 10.995 1.355 -32.623 1.00 86.38 98 GLN A O 1
ATOM 743 N N . GLN A 1 99 ? 13.184 1.770 -32.414 1.00 83.62 99 GLN A N 1
ATOM 744 C CA . GLN A 1 99 ? 13.569 0.357 -32.401 1.00 83.62 99 GLN A CA 1
ATOM 745 C C . GLN A 1 99 ? 13.090 -0.365 -31.135 1.00 83.62 99 GLN A C 1
ATOM 747 O O . GLN A 1 99 ? 12.630 -1.506 -31.216 1.00 83.62 99 GLN A O 1
ATOM 752 N N . LEU A 1 100 ? 13.197 0.279 -29.970 1.00 78.38 100 LEU A N 1
ATOM 753 C CA . LEU A 1 100 ? 12.685 -0.250 -28.705 1.00 78.38 100 LEU A CA 1
ATOM 754 C C . LEU A 1 100 ? 11.161 -0.390 -28.738 1.00 78.38 100 LEU A C 1
ATOM 756 O O . LEU A 1 100 ? 10.653 -1.427 -28.327 1.00 78.38 100 LEU A O 1
ATOM 760 N N . GLU A 1 101 ? 10.446 0.595 -29.281 1.00 81.25 101 GLU A N 1
ATOM 761 C CA . GLU A 1 101 ? 8.991 0.554 -29.452 1.00 81.25 101 GLU A CA 1
ATOM 762 C C . GLU A 1 101 ? 8.563 -0.608 -30.356 1.00 81.25 101 GLU A C 1
ATOM 764 O O . GLU A 1 101 ? 7.688 -1.394 -29.992 1.00 81.25 101 GLU A O 1
ATOM 769 N N . LEU A 1 102 ? 9.246 -0.794 -31.488 1.00 85.56 102 LEU A N 1
ATOM 770 C CA . LEU A 1 102 ? 8.974 -1.901 -32.402 1.00 85.56 102 LEU A CA 1
ATOM 771 C C . LEU A 1 102 ? 9.294 -3.268 -31.774 1.00 85.56 102 LEU A C 1
ATOM 773 O O . LEU A 1 102 ? 8.542 -4.228 -31.948 1.00 85.56 102 LEU A O 1
ATOM 777 N N . ASN A 1 103 ? 10.386 -3.368 -31.010 1.00 73.81 103 ASN A N 1
ATOM 778 C CA . ASN A 1 103 ? 10.722 -4.583 -30.263 1.00 73.81 103 ASN A CA 1
ATOM 779 C C . ASN A 1 103 ? 9.704 -4.873 -29.151 1.00 73.81 103 ASN A C 1
ATOM 781 O O . ASN A 1 103 ? 9.385 -6.035 -28.915 1.00 73.81 103 ASN A O 1
ATOM 785 N N . LEU A 1 104 ? 9.167 -3.840 -28.501 1.00 70.69 104 LEU A N 1
ATOM 786 C CA . LEU A 1 104 ? 8.147 -3.965 -27.464 1.00 70.69 104 LEU A CA 1
ATOM 787 C C . LEU A 1 104 ? 6.810 -4.433 -28.056 1.00 70.69 104 LEU A C 1
ATOM 789 O O . LEU A 1 104 ? 6.235 -5.396 -27.555 1.00 70.69 104 LEU A O 1
ATOM 793 N N . GLN A 1 105 ? 6.371 -3.858 -29.179 1.00 73.62 105 GLN A N 1
ATOM 794 C CA . GLN A 1 105 ? 5.197 -4.333 -29.928 1.00 73.62 105 GLN A CA 1
ATOM 795 C C . GLN A 1 105 ? 5.372 -5.784 -30.418 1.00 73.62 105 GLN A C 1
ATOM 797 O O . GLN A 1 105 ? 4.447 -6.602 -30.359 1.00 73.62 105 GLN A O 1
ATOM 802 N N . ARG A 1 106 ? 6.583 -6.148 -30.860 1.00 75.19 106 ARG A N 1
ATOM 803 C CA . ARG A 1 106 ? 6.923 -7.530 -31.228 1.00 75.19 106 ARG A CA 1
ATOM 804 C C . ARG A 1 106 ? 6.877 -8.480 -30.022 1.00 75.19 106 ARG A C 1
ATOM 806 O O . ARG A 1 106 ? 6.327 -9.567 -30.136 1.00 75.19 106 ARG A O 1
ATOM 813 N N . ALA A 1 107 ? 7.413 -8.086 -28.869 1.00 59.72 107 ALA A N 1
ATOM 814 C CA . ALA A 1 107 ? 7.381 -8.904 -27.655 1.00 59.72 107 ALA A CA 1
ATOM 815 C C . ALA A 1 107 ? 5.951 -9.089 -27.110 1.00 59.72 107 ALA A C 1
ATOM 817 O O . ALA A 1 107 ? 5.613 -10.169 -26.624 1.00 59.72 107 ALA A O 1
ATOM 818 N N . GLN A 1 108 ? 5.098 -8.068 -27.248 1.00 54.75 108 GLN A N 1
ATOM 819 C CA . GLN A 1 108 ? 3.670 -8.139 -26.919 1.00 54.75 108 GLN A CA 1
ATOM 820 C C . GLN A 1 108 ? 2.917 -9.120 -27.828 1.00 54.75 108 GLN A C 1
ATOM 822 O O . GLN A 1 108 ? 2.162 -9.951 -27.336 1.00 54.75 108 GLN A O 1
ATOM 827 N N . SER A 1 109 ? 3.154 -9.078 -29.143 1.00 54.06 109 SER A N 1
ATOM 828 C CA . SER A 1 109 ? 2.514 -10.001 -30.100 1.00 54.06 109 SER A CA 1
ATOM 829 C C . SER A 1 109 ? 3.012 -11.448 -30.004 1.00 54.06 109 SER A C 1
ATOM 831 O O . SER A 1 109 ? 2.289 -12.364 -30.382 1.00 54.06 109 SER A O 1
ATOM 833 N N . GLN A 1 110 ? 4.216 -11.673 -29.471 1.00 52.53 110 GLN A N 1
ATOM 834 C CA . GLN A 1 110 ? 4.769 -13.012 -29.230 1.00 52.53 110 GLN A CA 1
ATOM 835 C C . GLN A 1 110 ? 4.349 -13.617 -27.877 1.00 52.53 110 GLN A C 1
ATOM 837 O O . GLN A 1 110 ? 4.760 -14.731 -27.566 1.00 52.53 110 GLN A O 1
ATOM 842 N N . GLY A 1 111 ? 3.557 -12.906 -27.062 1.00 52.50 111 GLY A N 1
ATOM 843 C CA . GLY A 1 111 ? 3.124 -13.385 -25.741 1.00 52.50 111 GLY A CA 1
ATOM 844 C C . GLY A 1 111 ? 4.252 -13.491 -24.705 1.00 52.50 111 GLY A C 1
ATOM 845 O O . GLY A 1 111 ? 4.069 -14.101 -23.658 1.00 52.50 111 GLY A O 1
ATOM 846 N N . VAL A 1 112 ? 5.424 -12.903 -24.982 1.00 53.50 112 VAL A N 1
ATOM 847 C CA . VAL A 1 112 ? 6.618 -12.939 -24.110 1.00 53.50 112 VAL A CA 1
ATOM 848 C C . VAL A 1 112 ? 6.608 -11.784 -23.095 1.00 53.50 112 VAL A C 1
ATOM 850 O O . VAL A 1 112 ? 7.437 -11.731 -22.189 1.00 53.50 112 VAL A O 1
ATOM 853 N N . PHE A 1 113 ? 5.656 -10.854 -23.210 1.00 44.88 113 PHE A N 1
ATOM 854 C CA . PHE A 1 113 ? 5.456 -9.769 -22.254 1.00 44.88 113 PHE A CA 1
ATOM 855 C C . PHE A 1 113 ? 4.459 -10.199 -21.163 1.00 44.88 113 PHE A C 1
ATOM 857 O O . PHE A 1 113 ? 3.287 -10.394 -21.484 1.00 44.88 113 PHE A O 1
ATOM 864 N N . PRO A 1 114 ? 4.853 -10.273 -19.876 1.00 50.41 114 PRO A N 1
ATOM 865 C CA . PRO A 1 114 ? 3.926 -10.636 -18.800 1.00 50.41 114 PRO A CA 1
ATOM 866 C C . PRO A 1 114 ? 2.809 -9.609 -18.552 1.00 50.41 114 PRO A C 1
ATOM 868 O O . PRO A 1 114 ? 1.899 -9.895 -17.794 1.00 50.41 114 PRO A O 1
ATOM 871 N N . GLY A 1 115 ? 2.862 -8.424 -19.175 1.00 49.78 115 GLY A N 1
ATOM 872 C CA . GLY A 1 115 ? 1.963 -7.297 -18.879 1.00 49.78 115 GLY A CA 1
ATOM 873 C C . GLY A 1 115 ? 1.123 -6.784 -20.053 1.00 49.78 115 GLY A C 1
ATOM 874 O O . GLY A 1 115 ? 0.642 -5.655 -20.001 1.00 49.78 115 GLY A O 1
ATOM 875 N N . GLY A 1 116 ? 0.987 -7.548 -21.141 1.00 42.03 116 GLY A N 1
ATOM 876 C CA . GLY A 1 116 ? 0.180 -7.158 -22.301 1.00 42.03 116 GLY A CA 1
ATOM 877 C C . GLY A 1 116 ? -1.114 -7.957 -22.377 1.00 42.03 116 GLY A C 1
ATOM 878 O O . GLY A 1 116 ? -1.081 -9.146 -22.677 1.00 42.03 116 GLY A O 1
ATOM 879 N N . CYS A 1 117 ? -2.257 -7.312 -22.140 1.00 48.22 117 CYS A N 1
ATOM 880 C CA . CYS A 1 117 ? -3.571 -7.888 -22.409 1.00 48.22 117 CYS A CA 1
ATOM 881 C C . CYS A 1 117 ? -3.652 -8.306 -23.884 1.00 48.22 117 CYS A C 1
ATOM 883 O O . CYS A 1 117 ? -3.747 -7.434 -24.742 1.00 48.22 117 CYS A O 1
ATOM 885 N N . ASN A 1 118 ? -3.555 -9.610 -24.164 1.00 46.88 118 ASN A N 1
ATOM 886 C CA . ASN A 1 118 ? -4.218 -10.334 -25.255 1.00 46.88 118 ASN A CA 1
ATOM 887 C C . ASN A 1 118 ? -3.744 -11.797 -25.282 1.00 46.88 118 ASN A C 1
ATOM 889 O O . ASN A 1 118 ? -2.715 -12.094 -25.875 1.00 46.88 118 ASN A O 1
ATOM 893 N N . ALA A 1 119 ? -4.523 -12.704 -24.685 1.00 39.41 119 ALA A N 1
ATOM 894 C CA . ALA A 1 119 ? -4.784 -14.051 -25.208 1.00 39.41 119 ALA A CA 1
ATOM 895 C C . ALA A 1 119 ? -5.755 -14.791 -24.277 1.00 39.41 119 ALA A C 1
ATOM 897 O O . ALA A 1 119 ? -5.470 -15.046 -23.109 1.00 39.41 119 ALA A O 1
ATOM 898 N N . LEU A 1 120 ? -6.919 -15.130 -24.824 1.00 50.97 120 LEU A N 1
ATOM 899 C CA . LEU A 1 120 ? -7.870 -16.084 -24.273 1.00 50.97 120 LEU A CA 1
ATOM 900 C C . LEU A 1 120 ? -7.220 -17.483 -24.285 1.00 50.97 120 LEU A C 1
ATOM 902 O O . LEU A 1 120 ? -6.821 -17.947 -25.351 1.00 50.97 120 LEU A O 1
ATOM 906 N N . GLY A 1 121 ? -7.106 -18.132 -23.120 1.00 38.66 121 GLY A N 1
ATOM 907 C CA . GLY A 1 121 ? -6.527 -19.475 -22.989 1.00 38.66 121 GLY A CA 1
ATOM 908 C C . GLY A 1 121 ? -6.357 -19.962 -21.541 1.00 38.66 121 GLY A C 1
ATOM 909 O O . GLY A 1 121 ? -5.253 -19.978 -21.014 1.00 38.66 121 GLY A O 1
ATOM 910 N N . ASP A 1 122 ? -7.469 -20.347 -20.911 1.00 45.03 122 ASP A N 1
ATOM 911 C CA . ASP A 1 122 ? -7.612 -21.414 -19.895 1.00 45.03 122 ASP A CA 1
ATOM 912 C C . ASP A 1 122 ? -6.818 -21.440 -18.571 1.00 45.03 122 ASP A C 1
ATOM 914 O O . ASP A 1 122 ? -6.867 -22.421 -17.832 1.00 45.03 122 ASP A O 1
ATOM 918 N N . THR A 1 123 ? -6.215 -20.335 -18.147 1.00 46.47 123 THR A N 1
ATOM 919 C CA . THR A 1 123 ? -6.017 -20.064 -16.711 1.00 46.47 123 THR A CA 1
ATOM 920 C C . THR A 1 123 ? -6.334 -18.600 -16.481 1.00 46.47 123 THR A C 1
ATOM 922 O O . THR A 1 123 ? -5.814 -17.740 -17.187 1.00 46.47 123 THR A O 1
ATOM 925 N N . THR A 1 124 ? -7.237 -18.281 -15.555 1.00 56.88 124 THR A N 1
ATOM 926 C CA . THR A 1 124 ? -7.527 -16.885 -15.213 1.00 56.88 124 THR A CA 1
ATOM 927 C C . THR A 1 124 ? -6.209 -16.225 -14.809 1.00 56.88 124 THR A C 1
ATOM 929 O O . THR A 1 124 ? -5.655 -16.564 -13.764 1.00 56.88 124 THR A O 1
ATOM 932 N N . SER A 1 125 ? -5.663 -15.360 -15.675 1.00 78.12 125 SER A N 1
ATOM 933 C CA . SER A 1 125 ? -4.357 -14.722 -15.472 1.00 78.12 125 SER A CA 1
ATOM 934 C C . SER A 1 125 ? -4.288 -14.133 -14.062 1.00 78.12 125 SER A C 1
ATOM 936 O O . SER A 1 125 ? -5.260 -13.527 -13.602 1.00 78.12 125 SER A O 1
ATOM 938 N N . GLY A 1 126 ? -3.164 -14.319 -13.360 1.00 82.06 126 GLY A N 1
ATOM 939 C CA . GLY A 1 126 ? -3.004 -13.882 -11.966 1.00 82.06 126 GLY A CA 1
ATOM 940 C C . GLY A 1 126 ? -3.344 -12.401 -11.751 1.00 82.06 126 GLY A C 1
ATOM 941 O O . GLY A 1 126 ? -3.876 -12.042 -10.704 1.00 82.06 126 GLY A O 1
ATOM 942 N N . ALA A 1 127 ? -3.137 -11.572 -12.778 1.00 85.12 127 ALA A N 1
ATOM 943 C CA . ALA A 1 127 ? -3.562 -10.176 -12.832 1.00 85.12 127 ALA A CA 1
ATOM 944 C C . ALA A 1 127 ? -5.094 -10.004 -12.755 1.00 85.12 127 ALA A C 1
ATOM 946 O O . ALA A 1 127 ? -5.596 -9.250 -11.925 1.00 85.12 127 ALA A O 1
ATOM 947 N N . VAL A 1 128 ? -5.850 -10.759 -13.558 1.00 86.94 128 VAL A N 1
ATOM 948 C CA . VAL A 1 128 ? -7.326 -10.725 -13.581 1.00 86.94 128 VAL A CA 1
ATOM 949 C C . VAL A 1 128 ? -7.909 -11.264 -12.273 1.00 86.94 128 VAL A C 1
ATOM 951 O O . VAL A 1 128 ? -8.869 -10.707 -11.741 1.00 86.94 128 VAL A O 1
ATOM 954 N N . MET A 1 129 ? -7.315 -12.330 -11.727 1.00 90.00 129 MET A N 1
ATOM 955 C CA . MET A 1 129 ? -7.703 -12.857 -10.415 1.00 90.00 129 MET A CA 1
ATOM 956 C C . MET A 1 129 ? -7.477 -11.823 -9.312 1.00 90.00 129 MET A C 1
ATOM 958 O O . MET A 1 129 ? -8.362 -11.611 -8.486 1.00 90.00 129 MET A O 1
ATOM 962 N N . PHE A 1 130 ? -6.324 -11.151 -9.315 1.00 92.06 130 PHE A N 1
ATOM 963 C CA . PHE A 1 130 ? -6.035 -10.084 -8.364 1.00 92.06 130 PHE A CA 1
ATOM 964 C C . PHE A 1 130 ? -7.036 -8.929 -8.479 1.00 92.06 130 PHE A C 1
ATOM 966 O O . PHE A 1 130 ? -7.560 -8.496 -7.457 1.00 92.06 130 PHE A O 1
ATOM 973 N N . ASP A 1 131 ? -7.365 -8.480 -9.693 1.00 91.75 131 ASP A N 1
ATOM 974 C CA . ASP A 1 131 ? -8.339 -7.401 -9.908 1.00 91.75 131 ASP A CA 1
ATOM 975 C C . ASP A 1 131 ? -9.722 -7.763 -9.346 1.00 91.75 131 ASP A C 1
ATOM 977 O O . ASP A 1 131 ? -10.365 -6.949 -8.677 1.00 91.75 131 ASP A O 1
ATOM 981 N N . MET A 1 132 ? -10.163 -9.007 -9.560 1.00 92.50 132 MET A N 1
ATOM 982 C CA . MET A 1 132 ? -11.430 -9.514 -9.030 1.00 92.50 132 MET A CA 1
ATOM 983 C C . MET A 1 132 ? -11.425 -9.594 -7.495 1.00 92.50 132 MET A C 1
ATOM 985 O O . MET A 1 132 ? -12.382 -9.155 -6.849 1.00 92.50 132 MET A O 1
ATOM 989 N N . GLU A 1 133 ? -10.363 -10.141 -6.898 1.00 94.00 133 GLU A N 1
ATOM 990 C CA . GLU A 1 133 ? -10.230 -10.243 -5.440 1.00 94.00 133 GLU A CA 1
ATOM 991 C C . GLU A 1 133 ? -10.098 -8.864 -4.787 1.00 94.00 133 GLU A C 1
ATOM 993 O O . GLU A 1 133 ? -10.722 -8.610 -3.758 1.00 94.00 133 GLU A O 1
ATOM 998 N N . TYR A 1 134 ? -9.374 -7.933 -5.410 1.00 92.56 134 TYR A N 1
ATOM 999 C CA . TYR A 1 134 ? -9.267 -6.554 -4.944 1.00 92.56 134 TYR A CA 1
ATOM 1000 C C . TYR A 1 134 ? -10.616 -5.823 -5.014 1.00 92.56 134 TYR A C 1
ATOM 1002 O O . TYR A 1 134 ? -11.009 -5.155 -4.056 1.00 92.56 134 TYR A O 1
ATOM 1010 N N . ALA A 1 135 ? -11.380 -5.986 -6.098 1.00 91.94 135 ALA A N 1
ATOM 1011 C CA . ALA A 1 135 ? -12.725 -5.419 -6.203 1.00 91.94 135 ALA A CA 1
ATOM 1012 C C . ALA A 1 135 ? -13.666 -5.970 -5.115 1.00 91.94 135 ALA A C 1
ATOM 1014 O O . ALA A 1 135 ? -14.408 -5.212 -4.482 1.00 91.94 135 ALA A O 1
ATOM 1015 N N . ARG A 1 136 ? -13.595 -7.278 -4.833 1.00 94.31 136 ARG A N 1
ATOM 1016 C CA . ARG A 1 136 ? -14.332 -7.901 -3.723 1.00 94.31 136 ARG A CA 1
ATOM 1017 C C . ARG A 1 136 ? -13.880 -7.355 -2.369 1.00 94.31 136 ARG A C 1
ATOM 1019 O O . ARG A 1 136 ? -14.717 -7.030 -1.525 1.00 94.31 136 ARG A O 1
ATOM 1026 N N . TRP A 1 137 ? -12.571 -7.233 -2.166 1.00 94.94 137 TRP A N 1
ATOM 1027 C CA . TRP A 1 137 ? -11.982 -6.670 -0.956 1.00 94.94 137 TRP A CA 1
ATOM 1028 C C . TRP A 1 137 ? -12.491 -5.251 -0.693 1.00 94.94 137 TRP A C 1
ATOM 1030 O O . TRP A 1 137 ? -12.838 -4.928 0.442 1.00 94.94 137 TRP A O 1
ATOM 1040 N N . MET A 1 138 ? -12.607 -4.431 -1.739 1.00 91.50 138 MET A N 1
ATOM 1041 C CA . MET A 1 138 ? -13.114 -3.061 -1.657 1.00 91.50 138 MET A CA 1
ATOM 1042 C C . MET A 1 138 ? -14.573 -2.987 -1.208 1.00 91.50 138 MET A C 1
ATOM 1044 O O . MET A 1 138 ? -14.896 -2.193 -0.323 1.00 91.50 138 MET A O 1
ATOM 1048 N N . GLU A 1 139 ? -15.456 -3.814 -1.770 1.00 91.81 139 GLU A N 1
ATOM 1049 C CA . GLU A 1 139 ? -16.861 -3.826 -1.346 1.00 91.81 139 GLU A CA 1
ATOM 1050 C C . GLU A 1 139 ? -17.000 -4.305 0.106 1.00 91.81 139 GLU A C 1
ATOM 1052 O O . GLU A 1 139 ? -17.758 -3.732 0.891 1.00 91.81 139 GLU A O 1
ATOM 1057 N N . ASN A 1 140 ? -16.207 -5.302 0.501 1.00 94.12 140 ASN A N 1
ATOM 1058 C CA . ASN A 1 140 ? -16.150 -5.753 1.889 1.00 94.12 140 ASN A CA 1
ATOM 1059 C C . ASN A 1 140 ? -15.585 -4.671 2.820 1.00 94.12 140 ASN A C 1
ATOM 1061 O O . ASN A 1 140 ? -16.123 -4.465 3.906 1.00 94.12 140 ASN A O 1
ATOM 1065 N N . ASN A 1 141 ? -14.569 -3.920 2.386 1.00 93.19 141 ASN A N 1
ATOM 1066 C CA . ASN A 1 141 ? -14.021 -2.798 3.147 1.00 93.19 141 ASN A CA 1
ATOM 1067 C C . ASN A 1 141 ? -15.101 -1.737 3.405 1.00 93.19 141 ASN A C 1
ATOM 1069 O O . ASN A 1 141 ? -15.251 -1.260 4.525 1.00 93.19 141 ASN A O 1
ATOM 1073 N N . ARG A 1 142 ? -15.926 -1.418 2.401 1.00 91.62 142 ARG A N 1
ATOM 1074 C CA . ARG A 1 142 ? -17.030 -0.458 2.543 1.00 91.62 142 ARG A CA 1
ATOM 1075 C C . ARG A 1 142 ? -18.064 -0.904 3.584 1.00 91.62 142 ARG A C 1
ATOM 1077 O O . ARG A 1 142 ? -18.511 -0.082 4.383 1.00 91.62 142 ARG A O 1
ATOM 1084 N N . LYS A 1 143 ? -18.408 -2.197 3.608 1.00 93.06 143 LYS A N 1
ATOM 1085 C CA . LYS A 1 143 ? -19.305 -2.789 4.618 1.00 93.06 143 LYS A CA 1
ATOM 1086 C C . LYS A 1 143 ? -18.702 -2.712 6.020 1.00 93.06 143 LYS A C 1
ATOM 1088 O O . LYS A 1 143 ? -19.346 -2.174 6.916 1.00 93.06 143 LYS A O 1
ATOM 1093 N N . ARG A 1 144 ? -17.439 -3.118 6.180 1.00 93.06 144 ARG A N 1
ATOM 1094 C CA . ARG A 1 144 ? -16.718 -3.056 7.463 1.00 93.06 144 ARG A CA 1
ATOM 1095 C C . ARG A 1 144 ? -16.614 -1.636 8.010 1.00 93.06 144 ARG A C 1
ATOM 1097 O O . ARG A 1 144 ? -16.848 -1.411 9.190 1.00 93.06 144 ARG A O 1
ATOM 1104 N N . LEU A 1 145 ? -16.332 -0.650 7.157 1.00 94.31 145 LEU A N 1
ATOM 1105 C CA . LEU A 1 145 ? -16.324 0.759 7.565 1.00 94.31 145 LEU A CA 1
ATOM 1106 C C . LEU A 1 145 ? -17.719 1.241 7.994 1.00 94.31 145 LEU A C 1
ATOM 1108 O O . LEU A 1 145 ? -17.833 2.048 8.914 1.00 94.31 145 LEU A O 1
ATOM 1112 N N . SER A 1 146 ? -18.788 0.750 7.359 1.00 94.00 146 SER A N 1
ATOM 1113 C CA . SER A 1 146 ? -20.162 1.046 7.780 1.00 94.00 146 SER A CA 1
ATOM 1114 C C . SER A 1 146 ? -20.484 0.436 9.147 1.00 94.00 146 SER A C 1
ATOM 1116 O O . SER A 1 146 ? -21.068 1.116 9.989 1.00 94.00 146 SER A O 1
ATOM 1118 N N . GLU A 1 147 ? -20.083 -0.813 9.387 1.00 94.19 147 GLU A N 1
ATOM 1119 C CA . GLU A 1 147 ? -20.238 -1.500 10.677 1.00 94.19 147 GLU A CA 1
ATOM 1120 C C . GLU A 1 147 ? -19.444 -0.799 11.782 1.00 94.19 147 GLU A C 1
ATOM 1122 O O . GLU A 1 147 ? -19.988 -0.511 12.846 1.00 94.19 147 GLU A O 1
ATOM 1127 N N . LEU A 1 148 ? -18.192 -0.430 11.506 1.00 95.06 148 LEU A N 1
ATOM 1128 C CA . LEU A 1 148 ? -17.328 0.298 12.433 1.00 95.06 148 LEU A CA 1
ATOM 1129 C C . LEU A 1 148 ? -17.902 1.678 12.788 1.00 95.06 148 LEU A C 1
ATOM 1131 O O . LEU A 1 148 ? -17.894 2.081 13.954 1.00 95.06 148 LEU A O 1
ATOM 1135 N N . ARG A 1 149 ? -18.457 2.394 11.799 1.00 95.62 149 ARG A N 1
ATOM 1136 C CA . ARG A 1 149 ? -19.161 3.665 12.022 1.00 95.62 149 ARG A CA 1
ATOM 1137 C C . ARG A 1 149 ? -20.407 3.467 12.875 1.00 95.62 149 ARG A C 1
ATOM 1139 O O . ARG A 1 149 ? -20.592 4.211 13.837 1.00 95.62 149 ARG A O 1
ATOM 1146 N N . GLY A 1 150 ? -21.233 2.478 12.538 1.00 94.31 150 GLY A N 1
ATOM 1147 C CA . GLY A 1 150 ? -22.423 2.129 13.309 1.00 94.31 150 GLY A CA 1
ATOM 1148 C C . GLY A 1 150 ? -22.064 1.810 14.757 1.00 94.31 150 GLY A C 1
ATOM 1149 O O . GLY A 1 150 ? -22.632 2.400 15.670 1.00 94.31 150 GLY A O 1
ATOM 1150 N N . GLY A 1 151 ? -21.035 0.987 14.966 1.00 93.25 151 GLY A N 1
ATOM 1151 C CA . GLY A 1 151 ? -20.572 0.592 16.291 1.00 93.25 151 GLY A CA 1
ATOM 1152 C C . GLY A 1 151 ? -20.069 1.750 17.155 1.00 93.25 151 GLY A C 1
ATOM 1153 O O . GLY A 1 151 ? -20.283 1.764 18.371 1.00 93.25 151 GLY A O 1
ATOM 1154 N N . LEU A 1 152 ? -19.449 2.759 16.537 1.00 93.00 152 LEU A N 1
ATOM 1155 C CA . LEU A 1 152 ? -19.065 3.992 17.223 1.00 93.00 152 LEU A CA 1
ATOM 1156 C C . LEU A 1 152 ? -20.267 4.888 17.552 1.00 93.00 152 LEU A C 1
ATOM 1158 O O . LEU A 1 152 ? -20.294 5.463 18.638 1.00 93.00 152 LEU A O 1
ATOM 1162 N N . GLN A 1 153 ? -21.246 5.002 16.649 1.00 93.06 153 GLN A N 1
ATOM 1163 C CA . GLN A 1 153 ? -22.444 5.831 16.840 1.00 93.06 153 GLN A CA 1
ATOM 1164 C C . GLN A 1 153 ? -23.395 5.258 17.892 1.00 93.06 153 GLN A C 1
ATOM 1166 O O . GLN A 1 153 ? -23.926 6.002 18.711 1.00 93.06 153 GLN A O 1
ATOM 1171 N N . THR A 1 154 ? -23.585 3.939 17.913 1.00 92.62 154 THR A N 1
ATOM 1172 C CA . THR A 1 154 ? -24.444 3.264 18.898 1.00 92.62 154 THR A CA 1
ATOM 1173 C C . THR A 1 154 ? -23.737 3.018 20.230 1.00 92.62 154 THR A C 1
ATOM 1175 O O . THR A 1 154 ? -24.268 2.298 21.070 1.00 92.62 154 THR A O 1
ATOM 1178 N N . HIS A 1 155 ? -22.535 3.576 20.420 1.00 89.31 155 HIS A N 1
ATOM 1179 C CA . HIS A 1 155 ? -21.706 3.389 21.609 1.00 89.31 155 HIS A CA 1
ATOM 1180 C C . HIS A 1 155 ? -21.603 1.920 22.037 1.00 89.31 155 HIS A C 1
ATOM 1182 O O . HIS A 1 155 ? -21.836 1.590 23.201 1.00 89.31 155 HIS A O 1
ATOM 1188 N N . LEU A 1 156 ? -21.226 1.035 21.104 1.00 88.25 156 LEU A N 1
ATOM 1189 C CA . LEU A 1 156 ? -21.014 -0.373 21.435 1.00 88.25 156 LEU A CA 1
ATOM 1190 C C . LEU A 1 156 ? -20.041 -0.530 22.609 1.00 88.25 156 LEU A C 1
ATOM 1192 O O . LEU A 1 156 ? -19.148 0.303 22.849 1.00 88.25 156 LEU A O 1
ATOM 1196 N N . HIS A 1 157 ? -20.245 -1.628 23.337 1.00 91.44 157 HIS A N 1
ATOM 1197 C CA . HIS A 1 157 ? -19.327 -2.055 24.378 1.00 91.44 157 HIS A CA 1
ATOM 1198 C C . HIS A 1 157 ? -17.935 -2.287 23.784 1.00 91.44 157 HIS A C 1
ATOM 1200 O O . HIS A 1 157 ? -17.816 -2.696 22.627 1.00 91.44 157 HIS A O 1
ATOM 1206 N N . ASP A 1 158 ? -16.892 -1.996 24.563 1.00 90.38 158 ASP A N 1
ATOM 1207 C CA . ASP A 1 158 ? -15.524 -1.945 24.036 1.00 90.38 158 ASP A CA 1
ATOM 1208 C C . ASP A 1 158 ? -15.061 -3.307 23.499 1.00 90.38 158 ASP A C 1
ATOM 1210 O O . ASP A 1 158 ? -14.389 -3.355 22.478 1.00 90.38 158 ASP A O 1
ATOM 1214 N N . GLU A 1 159 ? -15.517 -4.408 24.103 1.00 92.31 159 GLU A N 1
ATOM 1215 C CA . GLU A 1 159 ? -15.257 -5.776 23.630 1.00 92.31 159 GLU A CA 1
ATOM 1216 C C . GLU A 1 159 ? -15.795 -6.011 22.211 1.00 92.31 159 GLU A C 1
ATOM 1218 O O . GLU A 1 159 ? -15.052 -6.418 21.321 1.00 92.31 159 GLU A O 1
ATOM 1223 N N . ASN A 1 160 ? -17.065 -5.673 21.966 1.00 93.75 160 ASN A N 1
ATOM 1224 C CA . ASN A 1 160 ? -17.684 -5.816 20.645 1.00 93.75 160 ASN A CA 1
ATOM 1225 C C . ASN A 1 160 ? -17.022 -4.898 19.613 1.00 93.75 160 ASN A C 1
ATOM 1227 O O . ASN A 1 160 ? -16.833 -5.286 18.464 1.00 93.75 160 ASN A O 1
ATOM 1231 N N . LEU A 1 161 ? -16.650 -3.680 20.018 1.00 94.31 161 LEU A N 1
ATOM 1232 C CA . LEU A 1 161 ? -15.937 -2.760 19.139 1.00 94.31 161 LEU A CA 1
ATOM 1233 C C . LEU A 1 161 ? -14.520 -3.264 18.826 1.00 94.31 161 LEU A C 1
ATOM 1235 O O . LEU A 1 161 ? -14.066 -3.102 17.696 1.00 94.31 161 LEU A O 1
ATOM 1239 N N . SER A 1 162 ? -13.842 -3.893 19.791 1.00 94.69 162 SER A N 1
ATOM 1240 C CA . SER A 1 162 ? -12.519 -4.496 19.599 1.00 94.69 162 SER A CA 1
ATOM 1241 C C . SER A 1 162 ? -12.575 -5.588 18.551 1.00 94.69 162 SER A C 1
ATOM 1243 O O . SER A 1 162 ? -11.749 -5.572 17.649 1.00 94.69 162 SER A O 1
ATOM 1245 N N . LEU A 1 163 ? -13.587 -6.457 18.603 1.00 95.00 163 LEU A N 1
ATOM 1246 C CA . LEU A 1 163 ? -13.781 -7.496 17.591 1.00 95.00 163 LEU A CA 1
ATOM 1247 C C . LEU A 1 163 ? -13.903 -6.901 16.181 1.00 95.00 163 LEU A C 1
ATOM 1249 O O . LEU A 1 163 ? -13.201 -7.339 15.276 1.00 95.00 163 LEU A O 1
ATOM 1253 N N . ILE A 1 164 ? -14.710 -5.848 16.003 1.00 94.75 164 ILE A N 1
ATOM 1254 C CA . ILE A 1 164 ? -14.858 -5.179 14.696 1.00 94.75 164 ILE A CA 1
ATOM 1255 C C . ILE A 1 164 ? -13.526 -4.555 14.243 1.00 94.75 164 ILE A C 1
ATOM 1257 O O . ILE A 1 164 ? -13.160 -4.648 13.073 1.00 94.75 164 ILE A O 1
ATOM 1261 N N . VAL A 1 165 ? -12.775 -3.926 15.155 1.00 95.44 165 VAL A N 1
ATOM 1262 C CA . VAL A 1 165 ? -11.454 -3.350 14.844 1.00 95.44 165 VAL A CA 1
ATOM 1263 C C . VAL A 1 165 ? -10.449 -4.434 14.451 1.00 95.44 165 VAL A C 1
ATOM 1265 O O . VAL A 1 165 ? -9.701 -4.254 13.491 1.00 95.44 165 VAL A O 1
ATOM 1268 N N . ASP A 1 166 ? -10.432 -5.555 15.163 1.00 94.75 166 ASP A N 1
ATOM 1269 C CA . ASP A 1 166 ? -9.521 -6.667 14.895 1.00 94.75 166 ASP A CA 1
ATOM 1270 C C . ASP A 1 166 ? -9.870 -7.337 13.553 1.00 94.75 166 ASP A C 1
ATOM 1272 O O . ASP A 1 166 ? -8.980 -7.661 12.764 1.00 94.75 166 ASP A O 1
ATOM 1276 N N . GLU A 1 167 ? -11.158 -7.422 13.212 1.00 95.12 167 GLU A N 1
ATOM 1277 C CA . GLU A 1 167 ? -11.611 -7.816 11.877 1.00 95.12 167 GLU A CA 1
ATOM 1278 C C . GLU A 1 167 ? -11.195 -6.825 10.779 1.00 95.12 167 GLU A C 1
ATOM 1280 O O . GLU A 1 167 ? -10.843 -7.248 9.676 1.00 95.12 167 GLU A O 1
ATOM 1285 N N . CYS A 1 168 ? -11.204 -5.514 11.045 1.00 94.81 168 CYS A N 1
ATOM 1286 C CA . CYS A 1 168 ? -10.674 -4.524 10.105 1.00 94.81 168 CYS A CA 1
ATOM 1287 C C . CYS A 1 168 ? -9.178 -4.742 9.850 1.00 94.81 168 CYS A C 1
ATOM 1289 O O . CYS A 1 168 ? -8.745 -4.666 8.703 1.00 94.81 168 CYS A O 1
ATOM 1291 N N . ILE A 1 169 ? -8.395 -5.044 10.886 1.00 94.75 169 ILE A N 1
ATOM 1292 C CA . ILE A 1 169 ? -6.958 -5.324 10.746 1.00 94.75 169 ILE A CA 1
ATOM 1293 C C . ILE A 1 169 ? -6.735 -6.577 9.909 1.00 94.75 169 ILE A C 1
ATOM 1295 O O . ILE A 1 169 ? -5.990 -6.519 8.933 1.00 94.75 169 ILE A O 1
ATOM 1299 N N . ALA A 1 170 ? -7.445 -7.664 10.220 1.00 95.88 170 ALA A N 1
ATOM 1300 C CA . ALA A 1 170 ? -7.388 -8.892 9.433 1.00 95.88 170 ALA A CA 1
ATOM 1301 C C . ALA A 1 170 ? -7.800 -8.654 7.967 1.00 95.88 170 ALA A C 1
ATOM 1303 O O . ALA A 1 170 ? -7.231 -9.238 7.045 1.00 95.88 170 ALA A O 1
ATOM 1304 N N . HIS A 1 171 ? -8.757 -7.750 7.729 1.00 95.69 171 HIS A N 1
ATOM 1305 C CA . HIS A 1 171 ? -9.141 -7.337 6.381 1.00 95.69 171 HIS A CA 1
ATOM 1306 C C . HIS A 1 171 ? -7.990 -6.629 5.654 1.00 95.69 171 HIS A C 1
ATOM 1308 O O . HIS A 1 171 ? -7.729 -6.939 4.497 1.00 95.69 171 HIS A O 1
ATOM 1314 N N . TYR A 1 172 ? -7.252 -5.724 6.302 1.00 94.31 172 TYR A N 1
ATOM 1315 C CA . TYR A 1 172 ? -6.056 -5.115 5.700 1.00 94.31 172 TYR A CA 1
ATOM 1316 C C . TYR A 1 172 ? -4.907 -6.117 5.506 1.00 94.31 172 TYR A C 1
ATOM 1318 O O . TYR A 1 172 ? -4.237 -6.059 4.476 1.00 94.31 172 TYR A O 1
ATOM 1326 N N . ASP A 1 173 ? -4.711 -7.068 6.423 1.00 95.69 173 ASP A N 1
ATOM 1327 C CA . ASP A 1 173 ? -3.732 -8.152 6.253 1.00 95.69 173 ASP A CA 1
ATOM 1328 C C . ASP A 1 173 ? -3.995 -8.948 4.966 1.00 95.69 173 ASP A C 1
ATOM 1330 O O . ASP A 1 173 ? -3.067 -9.252 4.212 1.00 95.69 173 ASP A O 1
ATOM 1334 N N . GLU A 1 174 ? -5.267 -9.210 4.657 1.00 95.56 174 GLU A N 1
ATOM 1335 C CA . GLU A 1 174 ? -5.661 -9.863 3.410 1.00 95.56 174 GLU A CA 1
ATOM 1336 C C . GLU A 1 174 ? -5.295 -9.029 2.172 1.00 95.56 174 GLU A C 1
ATOM 1338 O O . GLU A 1 174 ? -4.795 -9.578 1.188 1.00 95.56 174 GLU A O 1
ATOM 1343 N N . LEU A 1 175 ? -5.447 -7.700 2.218 1.00 93.69 175 LEU A N 1
ATOM 1344 C CA . LEU A 1 175 ? -5.005 -6.824 1.125 1.00 93.69 175 LEU A CA 1
ATOM 1345 C C . LEU A 1 175 ? -3.497 -6.940 0.888 1.00 93.69 175 LEU A C 1
ATOM 1347 O O . LEU A 1 175 ? -3.063 -7.085 -0.257 1.00 93.69 175 LEU A O 1
ATOM 1351 N N . PHE A 1 176 ? -2.689 -6.886 1.949 1.00 94.06 176 PHE A N 1
ATOM 1352 C CA . PHE A 1 176 ? -1.235 -7.007 1.819 1.00 94.06 176 PHE A CA 1
ATOM 1353 C C . PHE A 1 176 ? -0.832 -8.389 1.305 1.00 94.06 176 PHE A C 1
ATOM 1355 O O . PHE A 1 176 ? 0.065 -8.493 0.467 1.00 94.06 176 PHE A O 1
ATOM 1362 N N . ARG A 1 177 ? -1.544 -9.446 1.716 1.00 94.31 177 ARG A N 1
ATOM 1363 C CA . ARG A 1 177 ? -1.354 -10.804 1.194 1.00 94.31 177 ARG A CA 1
ATOM 1364 C C . ARG A 1 177 ? -1.654 -10.888 -0.303 1.00 94.31 177 ARG A C 1
ATOM 1366 O O . ARG A 1 177 ? -0.867 -11.484 -1.042 1.00 94.31 177 ARG A O 1
ATOM 1373 N N . LEU A 1 178 ? -2.755 -10.285 -0.760 1.00 93.25 178 LEU A N 1
ATOM 1374 C CA . LEU A 1 178 ? -3.107 -10.208 -2.181 1.00 93.25 178 LEU A CA 1
ATOM 1375 C C . LEU A 1 178 ? -2.035 -9.446 -2.972 1.00 93.25 178 LEU A C 1
ATOM 1377 O O . LEU A 1 178 ? -1.553 -9.958 -3.985 1.00 93.25 178 LEU A O 1
ATOM 1381 N N . LYS A 1 179 ? -1.594 -8.278 -2.478 1.00 92.31 179 LYS A N 1
ATOM 1382 C CA . LYS A 1 179 ? -0.512 -7.486 -3.093 1.00 92.31 179 LYS A CA 1
ATOM 1383 C C . LYS A 1 179 ? 0.793 -8.286 -3.183 1.00 92.31 179 LYS A C 1
ATOM 1385 O O . LYS A 1 179 ? 1.406 -8.336 -4.244 1.00 92.31 179 LYS A O 1
ATOM 1390 N N . ALA A 1 180 ? 1.192 -8.977 -2.117 1.00 91.88 180 ALA A N 1
ATOM 1391 C CA . ALA A 1 180 ? 2.399 -9.805 -2.105 1.00 91.88 180 ALA A CA 1
ATOM 1392 C C . ALA A 1 180 ? 2.298 -11.039 -3.024 1.00 91.88 180 ALA A C 1
ATOM 1394 O O . ALA A 1 180 ? 3.299 -11.520 -3.559 1.00 91.88 180 ALA A O 1
ATOM 1395 N N . ALA A 1 181 ? 1.097 -11.591 -3.221 1.00 91.62 181 ALA A N 1
ATOM 1396 C CA . ALA A 1 181 ? 0.881 -12.671 -4.178 1.00 91.62 181 ALA A CA 1
ATOM 1397 C C . ALA A 1 181 ? 1.118 -12.190 -5.613 1.00 91.62 181 ALA A C 1
ATOM 1399 O O . ALA A 1 181 ? 1.930 -12.793 -6.315 1.00 91.62 181 ALA A O 1
ATOM 1400 N N . VAL A 1 182 ? 0.496 -11.076 -6.010 1.00 89.75 182 VAL A N 1
ATOM 1401 C CA . VAL A 1 182 ? 0.671 -10.533 -7.362 1.00 89.75 182 VAL A CA 1
ATOM 1402 C C . VAL A 1 182 ? 2.074 -9.960 -7.580 1.00 89.75 182 VAL A C 1
ATOM 1404 O O . VAL A 1 182 ? 2.629 -10.161 -8.649 1.00 89.75 182 VAL A O 1
ATOM 1407 N N . ALA A 1 183 ? 2.732 -9.387 -6.565 1.00 89.62 183 ALA A N 1
ATOM 1408 C CA . ALA A 1 183 ? 4.127 -8.934 -6.663 1.00 89.62 183 ALA A CA 1
ATOM 1409 C C . ALA A 1 183 ? 5.105 -10.047 -7.082 1.00 89.62 183 ALA A C 1
ATOM 1411 O O . ALA A 1 183 ? 6.136 -9.770 -7.694 1.00 89.62 183 ALA A O 1
ATOM 1412 N N . ARG A 1 184 ? 4.805 -11.304 -6.726 1.00 84.56 184 ARG A N 1
ATOM 1413 C CA . ARG A 1 184 ? 5.647 -12.468 -7.045 1.00 84.56 184 ARG A CA 1
ATOM 1414 C C . ARG A 1 184 ? 5.435 -12.993 -8.460 1.00 84.56 184 ARG A C 1
ATOM 1416 O O . ARG A 1 184 ? 6.370 -13.554 -9.020 1.00 84.56 184 ARG A O 1
ATOM 1423 N N . SER A 1 185 ? 4.232 -12.850 -9.010 1.00 84.00 185 SER A N 1
ATOM 1424 C CA . SER A 1 185 ? 3.898 -13.340 -10.351 1.00 84.00 185 SER A CA 1
ATOM 1425 C C . SER A 1 185 ? 3.974 -12.251 -11.419 1.00 84.00 185 SER A C 1
ATOM 1427 O O . SER A 1 185 ? 4.420 -12.518 -12.528 1.00 84.00 185 SER A O 1
ATOM 1429 N N . ASP A 1 186 ? 3.541 -11.035 -11.089 1.00 86.12 186 ASP A N 1
ATOM 1430 C CA . ASP A 1 186 ? 3.478 -9.882 -11.982 1.00 86.12 186 ASP A CA 1
ATOM 1431 C C . ASP A 1 186 ? 3.556 -8.560 -11.191 1.00 86.12 186 ASP A C 1
ATOM 1433 O O . ASP A 1 186 ? 2.557 -7.922 -10.840 1.00 86.12 186 ASP A O 1
ATOM 1437 N N . VAL A 1 187 ? 4.785 -8.129 -10.898 1.00 86.69 187 VAL A N 1
ATOM 1438 C CA . VAL A 1 187 ? 5.032 -6.852 -10.211 1.00 86.69 187 VAL A CA 1
ATOM 1439 C C . VAL A 1 187 ? 4.640 -5.638 -11.060 1.00 86.69 187 VAL A C 1
ATOM 1441 O O . VAL A 1 187 ? 4.316 -4.588 -10.504 1.00 86.69 187 VAL A O 1
ATOM 1444 N N . PHE A 1 188 ? 4.623 -5.753 -12.392 1.00 84.31 188 PHE A N 1
ATOM 1445 C CA . PHE A 1 188 ? 4.193 -4.649 -13.246 1.00 84.31 188 PHE A CA 1
ATOM 1446 C C . PHE A 1 188 ? 2.690 -4.430 -13.118 1.00 84.31 188 PHE A C 1
ATOM 1448 O O . PHE A 1 188 ? 2.271 -3.290 -12.929 1.00 84.31 188 PHE A O 1
ATOM 1455 N N . HIS A 1 189 ? 1.878 -5.490 -13.098 1.00 87.56 189 HIS A N 1
ATOM 1456 C CA . HIS A 1 189 ? 0.448 -5.353 -12.810 1.00 87.56 189 HIS A CA 1
ATOM 1457 C C . HIS A 1 189 ? 0.191 -4.748 -11.427 1.00 87.56 189 HIS A C 1
ATOM 1459 O O . HIS A 1 189 ? -0.665 -3.876 -11.279 1.00 87.56 189 HIS A O 1
ATOM 1465 N N . LEU A 1 190 ? 0.986 -5.101 -10.415 1.00 88.38 190 LEU A N 1
ATOM 1466 C CA . LEU A 1 190 ? 0.868 -4.452 -9.108 1.00 88.38 190 LEU A CA 1
ATOM 1467 C C . LEU A 1 190 ? 1.159 -2.941 -9.178 1.00 88.38 190 LEU A C 1
ATOM 1469 O O . LEU A 1 190 ? 0.409 -2.147 -8.620 1.00 88.38 190 LEU A O 1
ATOM 1473 N N . LEU A 1 191 ? 2.212 -2.512 -9.873 1.00 83.62 191 LEU A N 1
ATOM 1474 C CA . LEU A 1 191 ? 2.621 -1.100 -9.896 1.00 83.62 191 LEU A CA 1
ATOM 1475 C C . LEU A 1 191 ? 1.785 -0.239 -10.862 1.00 83.62 191 LEU A C 1
ATOM 1477 O O . LEU A 1 191 ? 1.423 0.902 -10.550 1.00 83.62 191 LEU A O 1
ATOM 1481 N N . THR A 1 192 ? 1.468 -0.774 -12.039 1.00 82.06 192 THR A N 1
ATOM 1482 C CA . THR A 1 192 ? 0.862 -0.038 -13.161 1.00 82.06 192 THR A CA 1
ATOM 1483 C C . THR A 1 192 ? -0.491 -0.586 -13.610 1.00 82.06 192 THR A C 1
ATOM 1485 O O . THR A 1 192 ? -1.079 -0.028 -14.531 1.00 82.06 192 THR A O 1
ATOM 1488 N N . GLY A 1 193 ? -1.002 -1.645 -12.980 1.00 84.06 193 GLY A N 1
ATOM 1489 C CA . GLY A 1 193 ? -2.255 -2.292 -13.371 1.00 84.06 193 GLY A CA 1
ATOM 1490 C C . GLY A 1 193 ? -3.511 -1.463 -13.104 1.00 84.06 193 GLY A C 1
ATOM 1491 O O . GLY A 1 193 ? -3.496 -0.423 -12.439 1.00 84.06 193 GLY A O 1
ATOM 1492 N N . MET A 1 194 ? -4.630 -1.948 -13.634 1.00 83.31 194 MET A N 1
ATOM 1493 C CA . MET A 1 194 ? -5.906 -1.222 -13.667 1.00 83.31 194 MET A CA 1
ATOM 1494 C C . MET A 1 194 ? -6.673 -1.239 -12.338 1.00 83.31 194 MET A C 1
ATOM 1496 O O . MET A 1 194 ? -7.639 -0.494 -12.186 1.00 83.31 194 MET A O 1
ATOM 1500 N N . TRP A 1 195 ? -6.231 -2.041 -11.367 1.00 86.31 195 TRP A N 1
ATOM 1501 C CA . TRP A 1 195 ? -6.820 -2.131 -10.027 1.00 86.31 195 TRP A CA 1
ATOM 1502 C C . TRP A 1 195 ? -6.805 -0.805 -9.245 1.00 86.31 195 TRP A C 1
ATOM 1504 O O . TRP A 1 195 ? -7.660 -0.584 -8.389 1.00 86.31 195 TRP A O 1
ATOM 1514 N N . ILE A 1 196 ? -5.860 0.091 -9.557 1.00 86.94 196 ILE A N 1
ATOM 1515 C CA . ILE A 1 196 ? -5.837 1.483 -9.094 1.00 86.94 196 ILE A CA 1
ATOM 1516 C C . ILE A 1 196 ? -5.955 2.403 -10.301 1.00 86.94 196 ILE A C 1
ATOM 1518 O O . ILE A 1 196 ? -5.191 2.303 -11.273 1.00 86.94 196 ILE A O 1
ATOM 1522 N N . THR A 1 197 ? -6.864 3.369 -10.210 1.00 84.44 197 THR A N 1
ATOM 1523 C CA . THR A 1 197 ? -7.044 4.342 -11.283 1.00 84.44 197 THR A CA 1
ATOM 1524 C C . THR A 1 197 ? -5.816 5.255 -11.408 1.00 84.44 197 THR A C 1
ATOM 1526 O O . THR A 1 197 ? -5.129 5.536 -10.421 1.00 84.44 197 THR A O 1
ATOM 1529 N N . PRO A 1 198 ? -5.507 5.780 -12.606 1.00 82.00 198 PRO A N 1
ATOM 1530 C CA . PRO A 1 198 ? -4.410 6.734 -12.767 1.00 82.00 198 PRO A CA 1
ATOM 1531 C C . PRO A 1 198 ? -4.523 7.950 -11.838 1.00 82.00 198 PRO A C 1
ATOM 1533 O O . PRO A 1 198 ? -3.512 8.382 -11.293 1.00 82.00 198 PRO A O 1
ATOM 1536 N N . ALA A 1 199 ? -5.743 8.450 -11.611 1.00 85.25 199 ALA A N 1
ATOM 1537 C CA . ALA A 1 199 ? -5.989 9.583 -10.724 1.00 85.25 199 ALA A CA 1
ATOM 1538 C C . ALA A 1 199 ? -5.706 9.244 -9.253 1.00 85.25 199 ALA A C 1
ATOM 1540 O O . ALA A 1 199 ? -5.047 10.025 -8.577 1.00 85.25 199 ALA A O 1
ATOM 1541 N N . GLU A 1 200 ? -6.142 8.079 -8.763 1.00 85.94 200 GLU A N 1
ATOM 1542 C CA . GLU A 1 200 ? -5.834 7.624 -7.401 1.00 85.94 200 GLU A CA 1
ATOM 1543 C C . GLU A 1 200 ? -4.327 7.464 -7.200 1.00 85.94 200 GLU A C 1
ATOM 1545 O O . GLU A 1 200 ? -3.778 7.947 -6.212 1.00 85.94 200 GLU A O 1
ATOM 1550 N N . ARG A 1 201 ? -3.640 6.848 -8.169 1.00 86.25 201 ARG A N 1
ATOM 1551 C CA . ARG A 1 201 ? -2.197 6.581 -8.110 1.00 86.25 201 ARG A CA 1
ATOM 1552 C C . ARG A 1 201 ? -1.366 7.845 -7.874 1.00 86.25 201 ARG A C 1
ATOM 1554 O O . ARG A 1 201 ? -0.341 7.760 -7.206 1.00 86.25 201 ARG A O 1
ATOM 1561 N N . CYS A 1 202 ? -1.806 9.005 -8.368 1.00 83.81 202 CYS A N 1
ATOM 1562 C CA . CYS A 1 202 ? -1.121 10.288 -8.162 1.00 83.81 202 CYS A CA 1
ATOM 1563 C C . CYS A 1 202 ? -1.013 10.708 -6.689 1.00 83.81 202 CYS A C 1
ATOM 1565 O O . CYS A 1 202 ? -0.143 11.509 -6.355 1.00 83.81 202 CYS A O 1
ATOM 1567 N N . PHE A 1 203 ? -1.871 10.180 -5.819 1.00 83.12 203 PHE A N 1
ATOM 1568 C CA . PHE A 1 203 ? -1.915 10.533 -4.402 1.00 83.12 203 PHE A CA 1
ATOM 1569 C C . PHE A 1 203 ? -1.372 9.425 -3.485 1.00 83.12 203 PHE A C 1
ATOM 1571 O O . PHE A 1 203 ? -1.321 9.611 -2.271 1.00 83.12 203 PHE A O 1
ATOM 1578 N N . LEU A 1 204 ? -0.962 8.278 -4.038 1.00 83.88 204 LEU A N 1
ATOM 1579 C CA . LEU A 1 204 ? -0.488 7.129 -3.263 1.00 83.88 204 LEU A CA 1
ATOM 1580 C C . LEU A 1 204 ? 1.040 7.062 -3.206 1.00 83.88 204 LEU A C 1
ATOM 1582 O O . LEU A 1 204 ? 1.739 7.322 -4.185 1.00 83.88 204 LEU A O 1
ATOM 1586 N N . TRP A 1 205 ? 1.565 6.640 -2.057 1.00 85.25 205 TRP A N 1
ATOM 1587 C CA . TRP A 1 205 ? 2.991 6.428 -1.832 1.00 85.25 205 TRP A CA 1
ATOM 1588 C C . TRP A 1 205 ? 3.314 4.943 -2.052 1.00 85.25 205 TRP A C 1
ATOM 1590 O O . TRP A 1 205 ? 2.991 4.094 -1.231 1.00 85.25 205 TRP A O 1
ATOM 1600 N N . MET A 1 206 ? 3.885 4.629 -3.220 1.00 77.00 206 MET A N 1
ATOM 1601 C CA . MET A 1 206 ? 4.338 3.287 -3.640 1.00 77.00 206 MET A CA 1
ATOM 1602 C C . MET A 1 206 ? 3.290 2.155 -3.665 1.00 77.00 206 MET A C 1
ATOM 1604 O O . MET A 1 206 ? 3.658 0.986 -3.703 1.00 77.00 206 MET A O 1
ATOM 1608 N N . GLY A 1 207 ? 1.999 2.488 -3.747 1.00 76.38 207 GLY A N 1
ATOM 1609 C CA . GLY A 1 207 ? 0.919 1.497 -3.867 1.00 76.38 207 GLY A CA 1
ATOM 1610 C C . GLY A 1 207 ? -0.073 1.496 -2.707 1.00 76.38 207 GLY A C 1
ATOM 1611 O O . GLY A 1 207 ? -0.968 0.648 -2.677 1.00 76.38 207 GLY A O 1
ATOM 1612 N N . GLY A 1 208 ? 0.048 2.441 -1.776 1.00 84.50 208 GLY A N 1
ATOM 1613 C CA . GLY A 1 208 ? -0.918 2.645 -0.705 1.00 84.50 208 GLY A CA 1
ATOM 1614 C C . GLY A 1 208 ? -0.711 3.970 0.020 1.00 84.50 208 GLY A C 1
ATOM 1615 O O . GLY A 1 208 ? -0.226 4.948 -0.554 1.00 84.50 208 GLY A O 1
ATOM 1616 N N . PHE A 1 209 ? -1.121 4.014 1.285 1.00 86.44 209 PHE A N 1
ATOM 1617 C CA . PHE A 1 209 ? -0.919 5.189 2.126 1.00 86.44 209 PHE A CA 1
ATOM 1618 C C . PHE A 1 209 ? 0.549 5.298 2.544 1.00 86.44 209 PHE A C 1
ATOM 1620 O O . PHE A 1 209 ? 1.259 4.296 2.659 1.00 86.44 209 PHE A O 1
ATOM 1627 N N . LYS A 1 210 ? 0.982 6.529 2.818 1.00 89.81 210 LYS A N 1
ATOM 1628 C CA . LYS A 1 210 ? 2.266 6.806 3.456 1.00 89.81 210 LYS A CA 1
ATOM 1629 C C . LYS A 1 210 ? 2.112 6.671 4.976 1.00 89.81 210 LYS A C 1
ATOM 1631 O O . LYS A 1 210 ? 1.364 7.463 5.553 1.00 89.81 210 LYS A O 1
ATOM 1636 N N . PRO A 1 211 ? 2.745 5.686 5.638 1.00 88.38 211 PRO A N 1
ATOM 1637 C CA . PRO A 1 211 ? 2.438 5.426 7.039 1.00 88.38 211 PRO A CA 1
ATOM 1638 C C . PRO A 1 211 ? 2.840 6.568 7.993 1.00 88.38 211 PRO A C 1
ATOM 1640 O O . PRO A 1 211 ? 2.113 6.832 8.941 1.00 88.38 211 PRO A O 1
ATOM 1643 N N . SER A 1 212 ? 3.896 7.335 7.724 1.00 88.62 212 SER A N 1
ATOM 1644 C CA . SER A 1 212 ? 4.266 8.515 8.526 1.00 88.62 212 SER A CA 1
ATOM 1645 C C . SER A 1 212 ? 3.235 9.647 8.466 1.00 88.62 212 SER A C 1
ATOM 1647 O O . SER A 1 212 ? 3.049 10.363 9.453 1.00 88.62 212 SER A O 1
ATOM 1649 N N . GLU A 1 213 ? 2.544 9.796 7.331 1.00 86.19 213 GLU A N 1
ATOM 1650 C CA . GLU A 1 213 ? 1.436 10.743 7.157 1.00 86.19 213 GLU A CA 1
ATOM 1651 C C . GLU A 1 213 ? 0.181 10.252 7.875 1.00 86.19 213 GLU A C 1
ATOM 1653 O O . GLU A 1 213 ? -0.532 11.045 8.484 1.00 86.19 213 GLU A O 1
ATOM 1658 N N . LEU A 1 214 ? -0.047 8.935 7.873 1.00 84.31 214 LEU A N 1
ATOM 1659 C CA . LEU A 1 214 ? -1.143 8.322 8.616 1.00 84.31 214 LEU A CA 1
ATOM 1660 C C . LEU A 1 214 ? -1.035 8.569 10.131 1.00 84.31 214 LEU A C 1
ATOM 1662 O O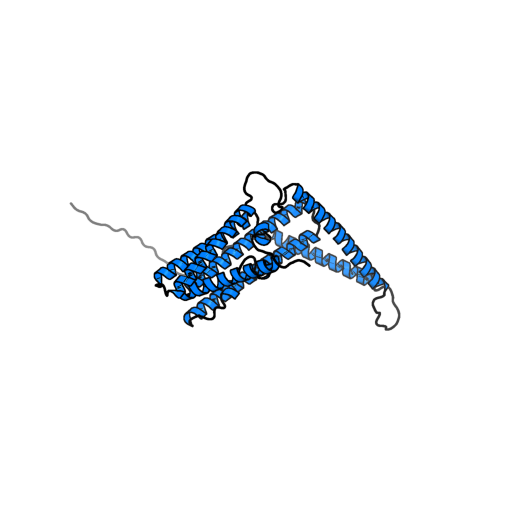 . LEU A 1 214 ? -2.046 8.693 10.815 1.00 84.31 214 LEU A O 1
ATOM 1666 N N . LEU A 1 215 ? 0.186 8.637 10.659 1.00 83.38 215 LEU A N 1
ATOM 1667 C CA . LEU A 1 215 ? 0.445 8.764 12.095 1.00 83.38 215 LEU A CA 1
ATOM 1668 C C . LEU A 1 215 ? 0.288 10.194 12.636 1.00 83.38 215 LEU A C 1
ATOM 1670 O O . LEU A 1 215 ? 0.399 10.393 13.845 1.00 83.38 215 LEU A O 1
ATOM 1674 N N . LYS A 1 216 ? -0.028 11.180 11.786 1.00 79.81 216 LYS A N 1
ATOM 1675 C CA . LYS A 1 216 ? -0.350 12.563 12.188 1.00 79.81 216 LYS A CA 1
ATOM 1676 C C . LYS A 1 216 ? -1.780 12.666 12.748 1.00 79.81 216 LYS A C 1
ATOM 1678 O O . LYS A 1 216 ? -2.611 13.399 12.223 1.00 79.81 216 LYS A O 1
ATOM 1683 N N . LEU A 1 217 ? -2.095 11.869 13.770 1.00 70.88 217 LEU A N 1
ATOM 1684 C CA . LEU A 1 217 ? -3.421 11.821 14.395 1.00 70.88 217 LEU A CA 1
ATOM 1685 C C . LEU A 1 217 ? -3.491 12.779 15.595 1.00 70.88 217 LEU A C 1
ATOM 1687 O O . LEU A 1 217 ? -2.743 12.620 16.555 1.00 70.88 217 LEU A O 1
ATOM 1691 N N . ASP A 1 218 ? -4.452 13.704 15.588 1.00 60.41 218 ASP A N 1
ATOM 1692 C CA . ASP A 1 218 ? -4.588 14.783 16.590 1.00 60.41 218 ASP A CA 1
ATOM 1693 C C . ASP A 1 218 ? -5.254 14.367 17.926 1.00 60.41 218 ASP A C 1
ATOM 1695 O O . ASP A 1 218 ? -5.592 15.209 18.754 1.00 60.41 218 ASP A O 1
ATOM 1699 N N . LEU A 1 219 ? -5.489 13.071 18.166 1.00 58.78 219 LEU A N 1
ATOM 1700 C CA . LEU A 1 219 ? -6.336 12.579 19.273 1.00 58.78 219 LEU A CA 1
ATOM 1701 C C . LEU A 1 219 ? -5.605 11.628 20.237 1.00 58.78 219 LEU A C 1
ATOM 1703 O O . LEU A 1 219 ? -6.153 10.595 20.638 1.00 58.78 219 LEU A O 1
ATOM 1707 N N . LEU A 1 220 ? -4.367 11.955 20.605 1.00 77.06 220 LEU A N 1
ATOM 1708 C CA . LEU A 1 220 ? -3.496 11.087 21.405 1.00 77.06 220 LEU A CA 1
ATOM 1709 C C . LEU A 1 220 ? -3.320 11.597 22.838 1.00 77.06 220 LEU A C 1
ATOM 1711 O O . LEU A 1 220 ? -3.248 12.799 23.081 1.00 77.06 220 LEU A O 1
ATOM 1715 N N . THR A 1 221 ? -3.225 10.672 23.794 1.00 76.19 221 THR A N 1
ATOM 1716 C CA . THR A 1 221 ? -2.789 11.003 25.158 1.00 76.19 221 THR A CA 1
ATOM 1717 C C . THR A 1 221 ? -1.272 11.216 25.193 1.00 76.19 221 THR A C 1
ATOM 1719 O O . THR A 1 221 ? -0.549 10.664 24.362 1.00 76.19 221 THR A O 1
ATOM 1722 N N . GLU A 1 222 ? -0.754 11.966 26.175 1.00 75.31 222 GLU A N 1
ATOM 1723 C CA . GLU A 1 222 ? 0.699 12.208 26.313 1.00 75.31 222 GLU A CA 1
ATOM 1724 C C . GLU A 1 222 ? 1.519 10.909 26.385 1.00 75.31 222 GLU A C 1
ATOM 1726 O O . GLU A 1 222 ? 2.611 10.823 25.826 1.00 75.31 222 GLU A O 1
ATOM 1731 N N . GLN A 1 223 ? 0.971 9.861 27.009 1.00 75.25 223 GLN A N 1
ATOM 1732 C CA . GLN A 1 223 ? 1.621 8.549 27.084 1.00 75.25 223 GLN A CA 1
ATOM 1733 C C . GLN A 1 223 ? 1.683 7.838 25.723 1.00 75.25 223 GLN A C 1
ATOM 1735 O O . GLN A 1 223 ? 2.657 7.144 25.433 1.00 75.25 223 GLN A O 1
ATOM 1740 N N . GLN A 1 224 ? 0.671 8.019 24.872 1.00 83.12 224 GLN A N 1
ATOM 1741 C CA . GLN A 1 224 ? 0.643 7.455 23.520 1.00 83.12 224 GLN A CA 1
ATOM 1742 C C . GLN A 1 224 ? 1.518 8.248 22.548 1.00 83.12 224 GLN A C 1
ATOM 1744 O O . GLN A 1 224 ? 2.053 7.669 21.604 1.00 83.12 224 GLN A O 1
ATOM 1749 N N . LEU A 1 225 ? 1.698 9.548 22.795 1.00 85.00 225 LEU A N 1
ATOM 1750 C CA . LEU A 1 225 ? 2.437 10.450 21.919 1.00 85.00 225 LEU A CA 1
ATOM 1751 C C . LEU A 1 225 ? 3.876 9.977 21.697 1.00 85.00 225 LEU A C 1
ATOM 1753 O O . LEU A 1 225 ? 4.308 9.866 20.557 1.00 85.00 225 LEU A O 1
ATOM 1757 N N . MET A 1 226 ? 4.588 9.598 22.762 1.00 86.75 226 MET A N 1
ATOM 1758 C CA . MET A 1 226 ? 5.955 9.073 22.645 1.00 86.75 226 MET A CA 1
ATOM 1759 C C . MET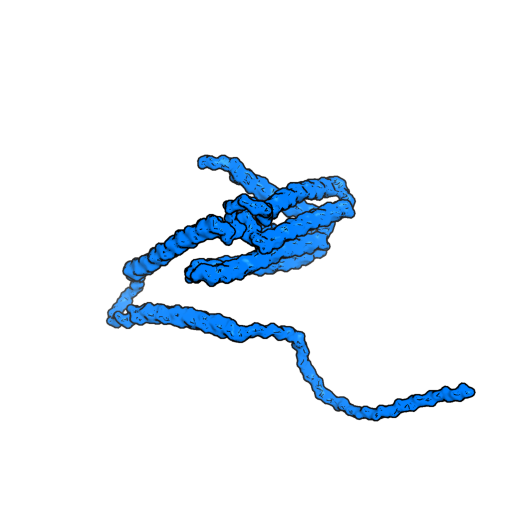 A 1 226 ? 6.023 7.801 21.787 1.00 86.75 226 MET A C 1
ATOM 1761 O O . MET A 1 226 ? 6.911 7.663 20.947 1.00 86.75 226 MET A O 1
ATOM 1765 N N . GLY A 1 227 ? 5.071 6.879 21.965 1.00 88.44 227 GLY A N 1
ATOM 1766 C CA . GLY A 1 227 ? 4.996 5.649 21.173 1.00 88.44 227 GLY A CA 1
ATOM 1767 C C . GLY A 1 227 ? 4.718 5.921 19.694 1.00 88.44 227 GLY A C 1
ATOM 1768 O O . GLY A 1 227 ? 5.371 5.340 18.829 1.00 88.44 227 GLY A O 1
ATOM 1769 N N . ILE A 1 228 ? 3.791 6.838 19.405 1.00 89.94 228 ILE A N 1
ATOM 1770 C CA . ILE A 1 228 ? 3.438 7.231 18.038 1.00 89.94 228 ILE A CA 1
ATOM 1771 C C . ILE A 1 228 ? 4.571 8.014 17.370 1.00 89.94 228 ILE A C 1
ATOM 1773 O O . ILE A 1 228 ? 4.877 7.720 16.221 1.00 89.94 228 ILE A O 1
ATOM 1777 N N . CYS A 1 229 ? 5.253 8.922 18.072 1.00 88.62 229 CYS A N 1
ATOM 1778 C CA . CYS A 1 229 ? 6.424 9.631 17.546 1.00 88.62 229 CYS A CA 1
ATOM 1779 C C . CYS A 1 229 ? 7.548 8.659 17.163 1.00 88.62 229 CYS A C 1
ATOM 1781 O O . CYS A 1 229 ? 8.115 8.765 16.077 1.00 88.62 229 CYS A O 1
ATOM 1783 N N . ASN A 1 230 ? 7.834 7.667 18.012 1.00 91.38 230 ASN A N 1
ATOM 1784 C CA . ASN A 1 230 ? 8.828 6.636 17.705 1.00 91.38 230 ASN A CA 1
ATOM 1785 C C . ASN A 1 230 ? 8.413 5.788 16.493 1.00 91.38 230 ASN A C 1
ATOM 1787 O O . ASN A 1 230 ? 9.233 5.514 15.615 1.00 91.38 230 ASN A O 1
ATOM 1791 N N . LEU A 1 231 ? 7.138 5.389 16.422 1.00 92.56 231 LEU A N 1
ATOM 1792 C CA . LEU A 1 231 ? 6.603 4.645 15.280 1.00 92.56 231 LEU A CA 1
ATOM 1793 C C . LEU A 1 231 ? 6.655 5.479 13.994 1.00 92.56 231 LEU A C 1
ATOM 1795 O O . LEU A 1 231 ? 7.032 4.961 12.948 1.00 92.56 231 LEU A O 1
ATOM 1799 N N . GLN A 1 232 ? 6.334 6.768 14.075 1.00 92.75 232 GLN A N 1
ATOM 1800 C CA . GLN A 1 232 ? 6.389 7.700 12.955 1.00 92.75 232 GLN A CA 1
ATOM 1801 C C . GLN A 1 232 ? 7.816 7.860 12.446 1.00 92.75 232 GLN A C 1
ATOM 1803 O O . GLN A 1 232 ? 8.042 7.735 11.245 1.00 92.75 232 GLN A O 1
ATOM 1808 N N . GLN A 1 233 ? 8.779 8.066 13.345 1.00 92.25 233 GLN A N 1
ATOM 1809 C CA . GLN A 1 233 ? 10.188 8.174 12.983 1.00 92.25 233 GLN A CA 1
ATOM 1810 C C . GLN A 1 233 ? 10.700 6.878 12.340 1.00 92.25 233 GLN A C 1
ATOM 1812 O O . GLN A 1 233 ? 11.356 6.923 11.301 1.00 92.25 233 GLN A O 1
ATOM 1817 N N . SER A 1 234 ? 10.379 5.720 12.922 1.00 94.19 234 SER A N 1
ATOM 1818 C CA . SER A 1 234 ? 10.775 4.421 12.370 1.00 94.19 234 SER A CA 1
ATOM 1819 C C . SER A 1 234 ? 10.138 4.158 11.002 1.00 94.19 234 SER A C 1
ATOM 1821 O O . SER A 1 234 ? 10.830 3.714 10.085 1.00 94.19 234 SER A O 1
ATOM 1823 N N . SER A 1 235 ? 8.852 4.483 10.836 1.00 93.50 235 SER A N 1
ATOM 1824 C CA . SER A 1 235 ? 8.161 4.379 9.549 1.00 93.50 235 SER A CA 1
ATOM 1825 C C . SER A 1 235 ? 8.788 5.301 8.513 1.00 93.50 235 SER A C 1
ATOM 1827 O O . SER A 1 235 ? 9.077 4.866 7.406 1.00 93.50 235 SER A O 1
ATOM 1829 N N . GLN A 1 236 ? 9.080 6.548 8.882 1.00 94.75 236 GLN A N 1
ATOM 1830 C CA . GLN A 1 236 ? 9.717 7.511 7.993 1.00 94.75 236 GLN A CA 1
ATOM 1831 C C . GLN A 1 236 ? 11.097 7.030 7.521 1.00 94.75 236 GLN A C 1
ATOM 1833 O O . GLN A 1 236 ? 11.409 7.131 6.338 1.00 94.75 236 GLN A O 1
ATOM 1838 N N . GLN A 1 237 ? 11.904 6.440 8.404 1.00 95.31 237 GLN A N 1
ATOM 1839 C CA . GLN A 1 237 ? 13.193 5.857 8.015 1.00 95.31 237 GLN A CA 1
ATOM 1840 C C . GLN A 1 237 ? 13.024 4.704 7.014 1.00 95.31 237 GLN A C 1
ATOM 1842 O O . GLN A 1 237 ? 13.744 4.638 6.016 1.00 95.31 237 GLN A O 1
ATOM 1847 N N . ALA A 1 238 ? 12.054 3.813 7.245 1.00 94.56 238 ALA A N 1
ATOM 1848 C CA . ALA A 1 238 ? 11.742 2.735 6.309 1.00 94.56 238 ALA A CA 1
ATOM 1849 C C . ALA A 1 238 ? 11.229 3.280 4.963 1.00 94.56 238 ALA A C 1
ATOM 1851 O O . ALA A 1 238 ? 11.623 2.800 3.900 1.00 94.56 238 ALA A O 1
ATOM 1852 N N . GLU A 1 239 ? 10.399 4.323 4.998 1.00 94.62 239 GLU A N 1
ATOM 1853 C CA . GLU A 1 239 ? 9.875 5.011 3.820 1.00 94.62 239 GLU A CA 1
ATOM 1854 C C . GLU A 1 239 ? 10.979 5.651 2.975 1.00 94.62 239 GLU A C 1
ATOM 1856 O O . GLU A 1 239 ? 10.983 5.538 1.744 1.00 94.62 239 GLU A O 1
ATOM 1861 N N . GLU A 1 240 ? 11.930 6.315 3.623 1.00 94.81 240 GLU A N 1
ATOM 1862 C CA . GLU A 1 240 ? 13.077 6.934 2.968 1.00 94.81 240 GLU A CA 1
ATOM 1863 C C . GLU A 1 240 ? 13.985 5.875 2.338 1.00 94.81 240 GLU A C 1
ATOM 1865 O O . GLU A 1 240 ? 14.334 6.006 1.164 1.00 94.81 240 GLU A O 1
ATOM 1870 N N . ALA A 1 241 ? 14.288 4.786 3.053 1.00 95.25 241 ALA A N 1
ATOM 1871 C CA . ALA A 1 241 ? 15.075 3.673 2.521 1.00 95.25 241 ALA A CA 1
ATOM 1872 C C . ALA A 1 241 ? 14.412 3.033 1.287 1.00 95.25 241 ALA A C 1
ATOM 1874 O O . ALA A 1 241 ? 15.071 2.780 0.275 1.00 95.25 241 ALA A O 1
ATOM 1875 N N . LEU A 1 242 ? 13.093 2.829 1.332 1.00 94.38 242 LEU A N 1
ATOM 1876 C CA . LEU A 1 242 ? 12.327 2.293 0.209 1.00 94.38 242 LEU A CA 1
ATOM 1877 C C . LEU A 1 242 ? 12.284 3.251 -0.988 1.00 94.38 242 LEU A C 1
ATOM 1879 O O . LEU A 1 242 ? 12.477 2.828 -2.130 1.00 94.38 242 LEU A O 1
ATOM 1883 N N . SER A 1 243 ? 12.084 4.546 -0.734 1.00 92.56 243 SER A N 1
ATOM 1884 C CA . SER A 1 243 ? 12.073 5.577 -1.778 1.00 92.56 243 SER A CA 1
ATOM 1885 C C . SER A 1 243 ? 13.442 5.701 -2.456 1.00 92.56 243 SER A C 1
ATOM 1887 O O . SER A 1 243 ? 13.519 5.822 -3.680 1.00 92.56 243 SER A O 1
ATOM 1889 N N . GLN A 1 244 ? 14.529 5.612 -1.681 1.00 93.81 244 GLN A N 1
ATOM 1890 C CA . GLN A 1 244 ? 15.898 5.571 -2.199 1.00 93.81 244 GLN A CA 1
ATOM 1891 C C . GLN A 1 244 ? 16.141 4.315 -3.041 1.00 93.81 244 GLN A C 1
ATOM 1893 O O . GLN A 1 244 ? 16.654 4.428 -4.153 1.00 93.81 244 GLN A O 1
ATOM 1898 N N . GLY A 1 245 ? 15.723 3.138 -2.563 1.00 91.88 245 GLY A N 1
ATOM 1899 C CA . GLY A 1 245 ? 15.830 1.882 -3.310 1.00 91.88 245 GLY A CA 1
ATOM 1900 C C . GLY A 1 245 ? 15.101 1.937 -4.655 1.00 91.88 245 GLY A C 1
ATOM 1901 O O . GLY A 1 245 ? 15.668 1.578 -5.687 1.00 91.88 245 GLY A O 1
ATOM 1902 N N . LEU A 1 246 ? 13.878 2.476 -4.681 1.00 89.88 246 LEU A N 1
ATOM 1903 C CA . LEU A 1 246 ? 13.140 2.686 -5.929 1.00 89.88 246 LEU A CA 1
ATOM 1904 C C . LEU A 1 246 ? 13.847 3.691 -6.855 1.00 89.88 246 LEU A C 1
ATOM 1906 O O . LEU A 1 246 ? 13.900 3.480 -8.068 1.00 89.88 246 LEU A O 1
ATOM 1910 N N . GLY A 1 247 ? 14.399 4.772 -6.299 1.00 90.00 247 GLY A N 1
ATOM 1911 C CA . GLY A 1 247 ? 15.184 5.757 -7.045 1.00 90.00 247 GLY A CA 1
ATOM 1912 C C . GLY A 1 247 ? 16.415 5.144 -7.717 1.00 90.00 247 GLY A C 1
ATOM 1913 O O . GLY A 1 247 ? 16.638 5.368 -8.906 1.00 90.00 247 GLY A O 1
ATOM 1914 N N . GLN A 1 248 ? 17.163 4.309 -6.992 1.00 90.25 248 GLN A N 1
ATOM 1915 C CA . GLN A 1 248 ? 18.325 3.591 -7.525 1.00 90.25 248 GLN A CA 1
ATOM 1916 C C . GLN A 1 248 ? 17.931 2.623 -8.644 1.00 90.25 248 GLN A C 1
ATOM 1918 O O . GLN A 1 248 ? 18.568 2.620 -9.694 1.00 90.25 248 GLN A O 1
ATOM 1923 N N . LEU A 1 249 ? 16.845 1.859 -8.480 1.00 88.19 249 LEU A N 1
ATOM 1924 C CA . LEU A 1 249 ? 16.366 0.967 -9.543 1.00 88.19 249 LEU A CA 1
ATOM 1925 C C . LEU A 1 249 ? 15.968 1.721 -10.812 1.00 88.19 249 LEU A C 1
ATOM 1927 O O . LEU A 1 249 ? 16.241 1.253 -11.916 1.00 88.19 249 LEU A O 1
ATOM 1931 N N . ARG A 1 250 ? 15.345 2.896 -10.675 1.00 86.38 250 ARG A N 1
ATOM 1932 C CA . ARG A 1 250 ? 15.009 3.748 -11.824 1.00 86.38 250 ARG A CA 1
ATOM 1933 C C . ARG A 1 250 ? 16.260 4.264 -12.533 1.00 86.38 250 ARG A C 1
ATOM 1935 O O . ARG A 1 250 ? 16.284 4.260 -13.761 1.00 86.38 250 ARG A O 1
ATOM 1942 N N . LEU A 1 251 ? 17.286 4.673 -11.783 1.00 88.38 251 LEU A N 1
ATOM 1943 C CA . LEU A 1 251 ? 18.560 5.120 -12.350 1.00 88.38 251 LEU A CA 1
ATOM 1944 C C . LEU A 1 251 ? 19.265 3.983 -13.102 1.00 88.38 251 LEU A C 1
ATOM 1946 O O . LEU A 1 251 ? 19.616 4.156 -14.266 1.00 88.38 251 LEU A O 1
ATOM 1950 N N . LEU A 1 252 ? 19.379 2.804 -12.483 1.00 84.88 252 LEU A N 1
ATOM 1951 C CA . LEU A 1 252 ? 19.977 1.618 -13.105 1.00 84.88 252 LEU A CA 1
ATOM 1952 C C . LEU A 1 252 ? 19.242 1.210 -14.387 1.00 84.88 252 LEU A C 1
ATOM 1954 O O . LEU A 1 252 ? 19.866 0.810 -15.372 1.00 84.88 252 LEU A O 1
ATOM 1958 N N . LEU A 1 253 ? 17.913 1.345 -14.411 1.00 81.25 253 LEU A N 1
ATOM 1959 C CA . LEU A 1 253 ? 17.133 1.073 -15.614 1.00 81.25 253 LEU A CA 1
ATOM 1960 C C . LEU A 1 253 ? 17.401 2.106 -16.711 1.00 81.25 253 LEU A C 1
ATOM 1962 O O . LEU A 1 253 ? 17.590 1.729 -17.865 1.00 81.25 253 LEU A O 1
ATOM 1966 N N . ALA A 1 254 ? 17.473 3.391 -16.363 1.00 83.62 254 ALA A N 1
ATOM 1967 C CA . ALA A 1 254 ? 17.819 4.442 -17.315 1.00 83.62 254 ALA A CA 1
ATOM 1968 C C . ALA A 1 254 ? 19.218 4.226 -17.919 1.00 83.62 254 ALA A C 1
ATOM 1970 O O . ALA A 1 254 ? 19.386 4.354 -19.131 1.00 83.62 254 ALA A O 1
ATOM 1971 N N . GLU A 1 255 ? 20.202 3.837 -17.105 1.00 82.94 255 GLU A N 1
ATOM 1972 C CA . GLU A 1 255 ? 21.561 3.514 -17.557 1.00 82.94 255 GLU A CA 1
ATOM 1973 C C . GLU A 1 255 ? 21.594 2.278 -18.464 1.00 82.94 255 GLU A C 1
ATOM 1975 O O . GLU A 1 255 ? 22.240 2.305 -19.513 1.00 82.94 255 GLU A O 1
ATOM 1980 N N . THR A 1 256 ? 20.849 1.225 -18.116 1.00 79.88 256 THR A N 1
ATOM 1981 C CA . THR A 1 256 ? 20.725 0.005 -18.936 1.00 79.88 256 THR A CA 1
ATOM 1982 C C . THR A 1 256 ? 20.096 0.308 -20.300 1.00 79.88 256 THR A C 1
ATOM 1984 O O . THR A 1 256 ? 20.555 -0.187 -21.327 1.00 79.88 256 THR A O 1
ATOM 1987 N N . VAL A 1 257 ? 19.068 1.162 -20.340 1.00 75.88 257 VAL A N 1
ATOM 1988 C CA . 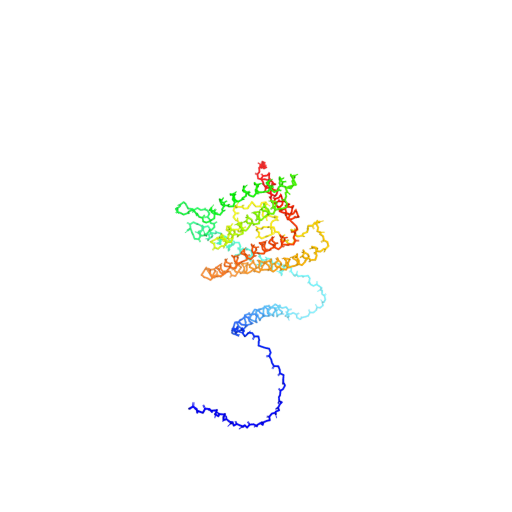VAL A 1 257 ? 18.428 1.589 -21.596 1.00 75.88 257 VAL A CA 1
ATOM 1989 C C . VAL A 1 257 ? 19.360 2.490 -22.415 1.00 75.88 257 VAL A C 1
ATOM 1991 O O . VAL A 1 257 ? 19.437 2.357 -23.638 1.00 75.88 257 VAL A O 1
ATOM 1994 N N . ALA A 1 258 ? 20.098 3.393 -21.765 1.00 78.94 258 ALA A N 1
ATOM 1995 C CA . ALA A 1 258 ? 21.010 4.319 -22.432 1.00 78.94 258 ALA A CA 1
ATOM 1996 C C . ALA A 1 258 ? 22.260 3.630 -23.011 1.00 78.94 258 ALA A C 1
ATOM 1998 O O . ALA A 1 258 ? 22.744 4.045 -24.071 1.00 78.94 258 ALA A O 1
ATOM 1999 N N . SER A 1 259 ? 22.766 2.584 -22.346 1.00 72.25 259 SER A N 1
ATOM 2000 C CA . SER A 1 259 ? 23.973 1.847 -22.746 1.00 72.25 259 SER A CA 1
ATOM 2001 C C . SER A 1 259 ? 23.772 0.959 -23.977 1.00 72.25 259 SER A C 1
ATOM 2003 O O . SER A 1 259 ? 24.752 0.583 -24.616 1.00 72.25 259 SER A O 1
ATOM 2005 N N . GLY A 1 260 ? 22.522 0.675 -24.369 1.00 61.59 260 GLY A N 1
ATOM 2006 C CA . GLY A 1 260 ? 22.211 -0.067 -25.594 1.00 61.59 260 GLY A CA 1
ATOM 2007 C C . GLY A 1 260 ? 22.742 -1.505 -25.600 1.00 61.59 260 GLY A C 1
ATOM 2008 O O . GLY A 1 260 ? 23.007 -2.040 -26.676 1.00 61.59 260 GLY A O 1
ATOM 2009 N N . SER A 1 261 ? 22.928 -2.104 -24.417 1.00 60.41 261 SER A N 1
ATOM 2010 C CA . SER A 1 261 ? 23.458 -3.463 -24.267 1.00 60.41 261 SER A CA 1
ATOM 2011 C C . SER A 1 261 ? 22.607 -4.481 -25.056 1.00 60.41 261 SER A C 1
ATOM 2013 O O . SER A 1 261 ? 21.373 -4.373 -25.075 1.00 60.41 261 SER A O 1
ATOM 2015 N N . PRO A 1 262 ? 23.239 -5.442 -25.765 1.00 53.75 262 PRO A N 1
ATOM 2016 C CA . PRO A 1 262 ? 22.536 -6.413 -26.590 1.00 53.75 262 PRO A CA 1
ATOM 2017 C C . PRO A 1 262 ? 21.526 -7.225 -25.771 1.00 53.75 262 PRO A C 1
ATOM 2019 O O . PRO A 1 262 ? 21.722 -7.529 -24.596 1.00 53.75 262 PRO A O 1
ATOM 2022 N N . ILE A 1 263 ? 20.438 -7.610 -26.439 1.00 55.69 263 ILE A N 1
ATOM 2023 C CA . ILE A 1 263 ? 19.200 -8.162 -25.863 1.00 55.69 263 ILE A CA 1
ATOM 2024 C C . ILE A 1 263 ? 19.453 -9.310 -24.858 1.00 55.69 263 ILE A C 1
ATOM 2026 O O . ILE A 1 263 ? 18.724 -9.432 -23.880 1.00 55.69 263 ILE A O 1
ATOM 2030 N N . HIS A 1 264 ? 20.528 -10.083 -25.025 1.00 50.72 264 HIS A N 1
ATOM 2031 C CA . HIS A 1 264 ? 20.888 -11.214 -24.162 1.00 50.72 264 HIS A CA 1
ATOM 2032 C C . HIS A 1 264 ? 21.399 -10.809 -22.762 1.00 50.72 264 HIS A C 1
ATOM 2034 O O . HIS A 1 264 ? 21.184 -11.526 -21.788 1.00 50.72 264 HIS A O 1
ATOM 2040 N N . GLU A 1 265 ? 22.047 -9.651 -22.638 1.00 51.62 265 GLU A N 1
ATOM 2041 C CA . GLU A 1 265 ? 22.523 -9.089 -21.364 1.00 51.62 265 GLU A CA 1
ATOM 2042 C C . GLU A 1 265 ? 21.450 -8.170 -20.743 1.00 51.62 265 GLU A C 1
ATOM 2044 O O . GLU A 1 265 ? 21.297 -8.114 -19.520 1.00 51.62 265 GLU A O 1
ATOM 2049 N N . SER A 1 266 ? 20.569 -7.597 -21.580 1.00 56.69 266 SER A N 1
ATOM 2050 C CA . SER A 1 266 ? 19.341 -6.929 -21.123 1.00 56.69 266 SER A CA 1
ATOM 2051 C C . SER A 1 266 ? 18.344 -7.873 -20.437 1.00 56.69 266 SER A C 1
ATOM 2053 O O . SER A 1 266 ? 17.599 -7.431 -19.566 1.00 56.69 266 SER A O 1
ATOM 2055 N N . THR A 1 267 ? 18.343 -9.173 -20.766 1.00 61.56 267 THR A N 1
ATOM 2056 C CA . THR A 1 267 ? 17.492 -10.162 -20.086 1.00 61.56 267 THR A CA 1
ATOM 2057 C C . THR A 1 267 ? 17.955 -10.390 -18.649 1.00 61.56 267 THR A C 1
ATOM 2059 O O . THR A 1 267 ? 17.127 -10.432 -17.745 1.00 61.56 267 THR A O 1
ATOM 2062 N N . TYR A 1 268 ? 19.266 -10.468 -18.398 1.00 64.56 268 TYR A N 1
ATOM 2063 C CA . TYR A 1 268 ? 19.799 -10.590 -17.037 1.00 64.56 268 TYR A CA 1
ATOM 2064 C C . TYR A 1 268 ? 19.567 -9.315 -16.223 1.00 64.56 268 TYR A C 1
ATOM 2066 O O . TYR A 1 268 ? 19.018 -9.390 -15.123 1.00 64.56 268 TYR A O 1
ATOM 2074 N N . ALA A 1 269 ? 19.905 -8.144 -16.773 1.00 67.06 269 ALA A N 1
ATOM 2075 C CA . ALA A 1 269 ? 19.664 -6.861 -16.109 1.00 67.06 269 ALA A CA 1
ATOM 2076 C C . ALA A 1 269 ? 18.164 -6.625 -15.835 1.00 67.06 269 ALA A C 1
ATOM 2078 O O . ALA A 1 269 ? 17.784 -6.235 -14.729 1.00 67.06 269 ALA A O 1
ATOM 2079 N N . GLY A 1 270 ? 17.300 -6.947 -16.803 1.00 73.06 270 GLY A N 1
ATOM 2080 C CA . GLY A 1 270 ? 15.845 -6.888 -16.665 1.00 73.06 270 GLY A CA 1
ATOM 2081 C C . GLY A 1 270 ? 15.309 -7.846 -15.600 1.00 73.06 270 GLY A C 1
ATOM 2082 O O . GLY A 1 270 ? 14.494 -7.442 -14.773 1.00 73.06 270 GLY A O 1
ATOM 2083 N N . ASN A 1 271 ? 15.816 -9.080 -15.544 1.00 76.69 271 ASN A N 1
ATOM 2084 C CA . ASN A 1 271 ? 15.424 -10.064 -14.533 1.00 76.69 271 ASN A CA 1
ATOM 2085 C C . ASN A 1 271 ? 15.854 -9.647 -13.118 1.00 76.69 271 ASN A C 1
ATOM 2087 O O . ASN A 1 271 ? 15.062 -9.747 -12.180 1.00 76.69 271 ASN A O 1
ATOM 2091 N N . HIS A 1 272 ? 17.077 -9.134 -12.941 1.00 79.75 272 HIS A N 1
ATOM 2092 C CA . HIS A 1 272 ? 17.531 -8.611 -11.647 1.00 79.75 272 HIS A CA 1
ATOM 2093 C C . HIS A 1 272 ? 16.687 -7.423 -11.183 1.00 79.75 272 HIS A C 1
ATOM 2095 O O . HIS A 1 272 ? 16.335 -7.334 -10.004 1.00 79.75 272 HIS A O 1
ATOM 2101 N N . MET A 1 273 ? 16.314 -6.544 -12.112 1.00 82.94 273 MET A N 1
ATOM 2102 C CA . MET A 1 273 ? 15.453 -5.405 -11.825 1.00 82.94 273 MET A CA 1
ATOM 2103 C C . MET A 1 273 ? 14.028 -5.841 -11.460 1.00 82.94 273 MET A C 1
ATOM 2105 O O . MET A 1 273 ? 13.483 -5.348 -10.474 1.00 82.94 273 MET A O 1
ATOM 2109 N N . LEU A 1 274 ? 13.464 -6.826 -12.166 1.00 84.19 274 LEU A N 1
ATOM 2110 C CA . LEU A 1 274 ? 12.160 -7.417 -11.854 1.00 84.19 274 LEU A CA 1
ATOM 2111 C C . LEU A 1 274 ? 12.132 -8.015 -10.440 1.00 84.19 274 LEU A C 1
ATOM 2113 O O . LEU A 1 274 ? 11.220 -7.744 -9.660 1.00 84.19 274 LEU A O 1
ATOM 2117 N N . ILE A 1 275 ? 13.170 -8.776 -10.082 1.00 86.25 275 ILE A N 1
ATOM 2118 C CA . ILE A 1 275 ? 13.325 -9.354 -8.741 1.00 86.25 275 ILE A CA 1
ATOM 2119 C C . ILE A 1 275 ? 13.433 -8.247 -7.685 1.00 86.25 275 ILE A C 1
ATOM 2121 O O . ILE A 1 275 ? 12.816 -8.343 -6.623 1.00 86.25 275 ILE A O 1
ATOM 2125 N N . ALA A 1 276 ? 14.207 -7.194 -7.952 1.00 88.88 276 ALA A N 1
ATOM 2126 C CA . ALA A 1 276 ? 14.374 -6.085 -7.021 1.00 88.88 276 ALA A CA 1
ATOM 2127 C C . ALA A 1 276 ? 13.079 -5.277 -6.836 1.00 88.88 276 ALA A C 1
ATOM 2129 O O . ALA A 1 276 ? 12.729 -4.947 -5.702 1.00 88.88 276 ALA A O 1
ATOM 2130 N N . LEU A 1 277 ? 12.326 -5.027 -7.912 1.00 89.00 277 LEU A N 1
ATOM 2131 C CA . LEU A 1 277 ? 11.001 -4.409 -7.846 1.00 89.00 277 LEU A CA 1
ATOM 2132 C C . LEU A 1 277 ? 10.026 -5.259 -7.027 1.00 89.00 277 LEU A C 1
ATOM 2134 O O . LEU A 1 277 ? 9.338 -4.722 -6.162 1.00 89.00 277 LEU A O 1
ATOM 2138 N N . GLY A 1 278 ? 9.996 -6.578 -7.246 1.00 88.25 278 GLY A N 1
ATOM 2139 C CA . GLY A 1 278 ? 9.149 -7.489 -6.471 1.00 88.25 278 GLY A CA 1
ATOM 2140 C C . GLY A 1 278 ? 9.496 -7.474 -4.979 1.00 88.25 278 GLY A C 1
ATOM 2141 O O . GLY A 1 278 ? 8.609 -7.428 -4.128 1.00 88.25 278 GLY A O 1
ATOM 2142 N N . LYS A 1 279 ? 10.792 -7.435 -4.639 1.00 91.06 279 LYS A N 1
ATOM 2143 C CA . LYS A 1 279 ? 11.254 -7.275 -3.250 1.00 91.06 279 LYS A CA 1
ATOM 2144 C C . LYS A 1 279 ? 10.813 -5.941 -2.648 1.00 91.06 279 LYS A C 1
ATOM 2146 O O . LYS A 1 279 ? 10.305 -5.943 -1.532 1.00 91.06 279 LYS A O 1
ATOM 2151 N N . LEU A 1 280 ? 10.966 -4.828 -3.369 1.00 91.44 280 LEU A N 1
ATOM 2152 C CA . LEU A 1 280 ? 10.519 -3.514 -2.894 1.00 91.44 280 LEU A CA 1
ATOM 2153 C C . LEU A 1 280 ? 9.006 -3.465 -2.669 1.00 91.44 280 LEU A C 1
ATOM 2155 O O . LEU A 1 280 ? 8.578 -2.940 -1.648 1.00 91.44 280 LEU A O 1
ATOM 2159 N N . ALA A 1 281 ? 8.209 -4.039 -3.571 1.00 90.12 281 ALA A N 1
ATOM 2160 C CA . ALA A 1 281 ? 6.758 -4.101 -3.414 1.00 90.12 281 ALA A CA 1
ATOM 2161 C C . ALA A 1 281 ? 6.343 -4.919 -2.176 1.00 90.12 281 ALA A C 1
ATOM 2163 O O . ALA A 1 281 ? 5.449 -4.524 -1.433 1.00 90.12 281 ALA A O 1
ATOM 2164 N N . ASN A 1 282 ? 7.033 -6.028 -1.900 1.00 91.38 282 ASN A N 1
ATOM 2165 C CA . ASN A 1 282 ? 6.793 -6.806 -0.682 1.00 91.38 282 ASN A CA 1
ATOM 2166 C C . ASN A 1 282 ? 7.191 -6.038 0.586 1.00 91.38 282 ASN A C 1
ATOM 2168 O O . ASN A 1 282 ? 6.478 -6.095 1.586 1.00 91.38 282 ASN A O 1
ATOM 2172 N N . LEU A 1 283 ? 8.315 -5.316 0.552 1.00 92.56 283 LEU A N 1
ATOM 2173 C CA . LEU A 1 283 ? 8.752 -4.493 1.680 1.00 92.56 283 LEU A CA 1
ATOM 2174 C C . LEU A 1 283 ? 7.807 -3.305 1.922 1.00 92.56 283 LEU A C 1
ATOM 2176 O O . LEU A 1 283 ? 7.549 -2.980 3.076 1.00 92.56 283 LEU A O 1
ATOM 2180 N N . GLU A 1 284 ? 7.252 -2.695 0.870 1.00 92.62 284 GLU A N 1
ATOM 2181 C CA . GLU A 1 284 ? 6.206 -1.664 0.981 1.00 92.62 284 GLU A CA 1
ATOM 2182 C C . GLU A 1 284 ? 4.989 -2.189 1.746 1.00 92.62 284 GLU A C 1
ATOM 2184 O O . GLU A 1 284 ? 4.599 -1.597 2.756 1.00 92.62 284 GLU A O 1
ATOM 2189 N N . GLY A 1 285 ? 4.449 -3.335 1.321 1.00 90.81 285 GLY A N 1
ATOM 2190 C CA . GLY A 1 285 ? 3.330 -3.980 2.007 1.00 90.81 285 GLY A CA 1
ATOM 2191 C C . GLY A 1 285 ? 3.660 -4.348 3.456 1.00 90.81 285 GLY A C 1
ATOM 2192 O O . GLY A 1 285 ? 2.847 -4.115 4.346 1.00 90.81 285 GLY A O 1
ATOM 2193 N N . PHE A 1 286 ? 4.871 -4.848 3.718 1.00 92.62 286 PHE A N 1
ATOM 2194 C CA . PHE A 1 286 ? 5.318 -5.187 5.071 1.00 92.62 286 PHE A CA 1
ATOM 2195 C C . PHE A 1 286 ? 5.388 -3.966 5.996 1.00 92.62 286 PHE A C 1
ATOM 2197 O O . PHE A 1 286 ? 4.904 -4.032 7.124 1.00 92.62 286 PHE A O 1
ATOM 2204 N N . VAL A 1 287 ? 5.950 -2.844 5.533 1.00 93.38 287 VAL A N 1
ATOM 2205 C CA . VAL A 1 287 ? 6.030 -1.610 6.332 1.00 93.38 287 VAL A CA 1
ATOM 2206 C C . VAL A 1 287 ? 4.627 -1.086 6.649 1.00 93.38 287 VAL A C 1
ATOM 2208 O O . VAL A 1 287 ? 4.347 -0.745 7.796 1.00 93.38 287 VAL A O 1
ATOM 2211 N N . GLN A 1 288 ? 3.716 -1.075 5.670 1.00 91.81 288 GLN A N 1
ATOM 2212 C CA . GLN A 1 288 ? 2.322 -0.673 5.893 1.00 91.81 288 GLN A CA 1
ATOM 2213 C C . GLN A 1 288 ? 1.615 -1.591 6.896 1.00 91.81 288 GLN A C 1
ATOM 2215 O O . GLN A 1 288 ? 0.970 -1.105 7.829 1.00 91.81 288 GLN A O 1
ATOM 2220 N N . GLN A 1 289 ? 1.774 -2.904 6.737 1.00 94.12 289 GLN A N 1
ATOM 2221 C CA . GLN A 1 289 ? 1.201 -3.901 7.632 1.00 94.12 289 GLN A CA 1
ATOM 2222 C C . GLN A 1 289 ? 1.727 -3.729 9.060 1.00 94.12 289 GLN A C 1
ATOM 2224 O O . GLN A 1 289 ? 0.947 -3.584 10.002 1.00 94.12 289 GLN A O 1
ATOM 2229 N N . GLN A 1 290 ? 3.050 -3.683 9.228 1.00 94.50 290 GLN A N 1
ATOM 2230 C CA . GLN A 1 290 ? 3.682 -3.510 10.530 1.00 94.50 290 GLN A CA 1
ATOM 2231 C C . GLN A 1 290 ? 3.202 -2.222 11.206 1.00 94.50 290 GLN A C 1
ATOM 2233 O O . GLN A 1 290 ? 2.869 -2.254 12.392 1.00 94.50 290 GLN A O 1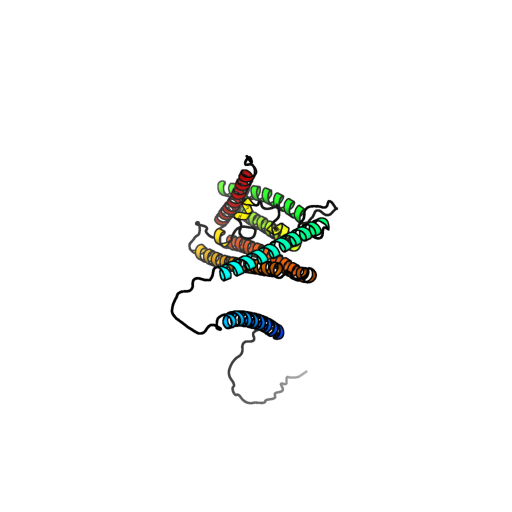
ATOM 2238 N N . THR A 1 291 ? 3.113 -1.109 10.474 1.00 93.12 291 THR A N 1
ATOM 2239 C CA . THR A 1 291 ? 2.646 0.160 11.039 1.00 93.12 291 THR A CA 1
ATOM 2240 C C . THR A 1 291 ? 1.198 0.078 11.517 1.00 93.12 291 THR A C 1
ATOM 2242 O O . THR A 1 291 ? 0.919 0.551 12.616 1.00 93.12 291 THR A O 1
ATOM 2245 N N . LEU A 1 292 ? 0.285 -0.563 10.776 1.00 92.88 292 LEU A N 1
ATOM 2246 C CA . LEU A 1 292 ? -1.107 -0.731 11.224 1.00 92.88 292 LEU A CA 1
ATOM 2247 C C . LEU A 1 292 ? -1.219 -1.589 12.490 1.00 92.88 292 LEU A C 1
ATOM 2249 O O . LEU A 1 292 ? -1.946 -1.228 13.418 1.00 92.88 292 LEU A O 1
ATOM 2253 N N . HIS A 1 293 ? -0.462 -2.685 12.567 1.00 94.62 293 HIS A N 1
ATOM 2254 C CA . HIS A 1 293 ? -0.427 -3.543 13.757 1.00 94.62 293 HIS A CA 1
ATOM 2255 C C . HIS A 1 293 ? 0.156 -2.818 14.975 1.00 94.62 293 HIS A C 1
ATOM 2257 O O . HIS A 1 293 ? -0.390 -2.895 16.078 1.00 94.62 293 HIS A O 1
ATOM 2263 N N . GLN A 1 294 ? 1.239 -2.060 14.789 1.00 92.75 294 GLN A N 1
ATOM 2264 C CA . GLN A 1 294 ? 1.813 -1.246 15.863 1.00 92.75 294 GLN A CA 1
ATOM 2265 C C . GLN A 1 294 ? 0.861 -0.132 16.300 1.00 92.75 294 GLN A C 1
ATOM 2267 O O . GLN A 1 294 ? 0.701 0.100 17.497 1.00 92.75 294 GLN A O 1
ATOM 2272 N N . LEU A 1 295 ? 0.176 0.506 15.352 1.00 90.62 295 LEU A N 1
ATOM 2273 C CA . LEU A 1 295 ? -0.815 1.536 15.629 1.00 90.62 295 LEU A CA 1
ATOM 2274 C C . LEU A 1 295 ? -1.965 0.987 16.481 1.00 90.62 295 LEU A C 1
ATOM 2276 O O . LEU A 1 295 ? -2.295 1.576 17.508 1.00 90.62 295 LEU A O 1
ATOM 2280 N N . ARG A 1 296 ? -2.511 -0.186 16.140 1.00 91.31 296 ARG A N 1
ATOM 2281 C CA . ARG A 1 296 ? -3.530 -0.866 16.959 1.00 91.31 296 ARG A CA 1
ATOM 2282 C C . ARG A 1 296 ? -3.060 -1.143 18.385 1.00 91.31 296 ARG A C 1
ATOM 2284 O O . ARG A 1 296 ? -3.861 -1.035 19.310 1.00 91.31 296 ARG A O 1
ATOM 2291 N N . ARG A 1 297 ? -1.793 -1.527 18.559 1.00 91.75 297 ARG A N 1
ATOM 2292 C CA . ARG A 1 297 ? -1.219 -1.841 19.875 1.00 91.75 297 ARG A CA 1
ATOM 2293 C C . ARG A 1 297 ? -1.052 -0.599 20.752 1.00 91.75 297 ARG A C 1
ATOM 2295 O O . ARG A 1 297 ? -1.122 -0.704 21.971 1.00 91.75 297 ARG A O 1
ATOM 2302 N N . LEU A 1 298 ? -0.808 0.557 20.138 1.00 90.19 298 LEU A N 1
ATOM 2303 C CA . LEU A 1 298 ? -0.615 1.830 20.836 1.00 90.19 298 LEU A CA 1
ATOM 2304 C C . LEU A 1 298 ? -1.939 2.551 21.132 1.00 90.19 298 LEU A C 1
ATOM 2306 O O . LEU A 1 298 ? -2.041 3.271 22.127 1.00 90.19 298 LEU A O 1
ATOM 2310 N N . LEU A 1 299 ? -2.950 2.377 20.280 1.00 90.25 299 LEU A N 1
ATOM 2311 C CA . LEU A 1 299 ? -4.244 3.044 20.402 1.00 90.25 299 LEU A CA 1
ATOM 2312 C C . LEU A 1 299 ? -5.242 2.255 21.257 1.00 90.25 299 LEU A C 1
ATOM 2314 O O . LEU A 1 299 ? -5.285 1.027 21.242 1.00 90.25 299 LEU A O 1
ATOM 2318 N N . THR A 1 300 ? -6.125 2.982 21.943 1.00 91.06 300 THR A N 1
ATOM 2319 C CA . THR A 1 300 ? -7.335 2.381 22.523 1.00 91.06 300 THR A CA 1
ATOM 2320 C C . THR A 1 300 ? -8.273 1.908 21.416 1.00 91.06 300 THR A C 1
ATOM 2322 O O . THR A 1 300 ? -8.247 2.434 20.301 1.00 91.06 300 THR A O 1
ATOM 2325 N N . THR A 1 301 ? -9.170 0.974 21.727 1.00 92.62 301 THR A N 1
ATOM 2326 C CA . THR A 1 301 ? -10.148 0.421 20.781 1.00 92.62 301 THR A CA 1
ATOM 2327 C C . THR A 1 301 ? -10.922 1.506 20.026 1.00 92.62 301 THR A C 1
ATOM 2329 O O . THR A 1 301 ? -11.018 1.481 18.799 1.00 92.62 301 THR A O 1
ATOM 2332 N N . ARG A 1 302 ? -11.415 2.531 20.735 1.00 90.94 302 ARG A N 1
ATOM 2333 C CA . ARG A 1 302 ? -12.160 3.643 20.119 1.00 90.94 302 ARG A CA 1
ATOM 2334 C C . ARG A 1 302 ? -11.281 4.550 19.258 1.00 90.94 302 ARG A C 1
ATOM 2336 O O . ARG A 1 302 ? -11.752 5.050 18.238 1.00 90.94 302 ARG A O 1
ATOM 2343 N N . GLN A 1 303 ? -10.031 4.790 19.654 1.00 90.75 303 GLN A N 1
ATOM 2344 C CA . GLN A 1 303 ? -9.085 5.555 18.833 1.00 90.75 303 GLN A CA 1
ATOM 2345 C C . GLN A 1 303 ? -8.723 4.783 17.561 1.00 90.75 303 GLN A C 1
ATOM 2347 O O . GLN A 1 303 ? -8.755 5.365 16.480 1.00 90.75 303 GLN A O 1
ATOM 2352 N N . ALA A 1 304 ? -8.455 3.480 17.672 1.00 91.50 304 ALA A N 1
ATOM 2353 C CA . ALA A 1 304 ? -8.189 2.612 16.532 1.00 91.50 304 ALA A CA 1
ATOM 2354 C C . ALA A 1 304 ? -9.385 2.592 15.569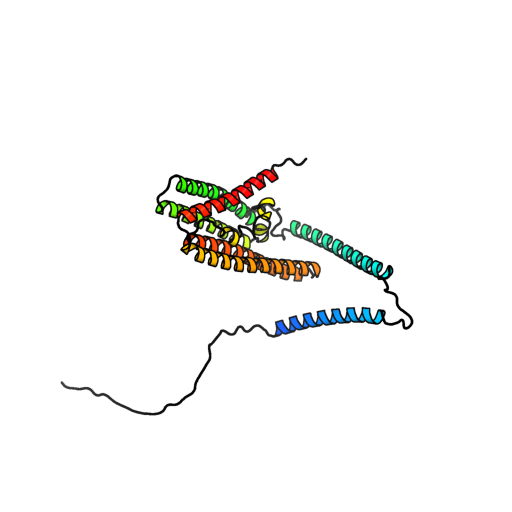 1.00 91.50 304 ALA A C 1
ATOM 2356 O O . ALA A 1 304 ? -9.209 2.831 14.379 1.00 91.50 304 ALA A O 1
ATOM 2357 N N . ALA A 1 305 ? -10.609 2.432 16.083 1.00 92.75 305 ALA A N 1
ATOM 2358 C CA . ALA A 1 305 ? -11.831 2.489 15.283 1.00 92.75 305 ALA A CA 1
ATOM 2359 C C . ALA A 1 305 ? -11.962 3.803 14.491 1.00 92.75 305 ALA A C 1
ATOM 2361 O O . ALA A 1 305 ? -12.223 3.792 13.289 1.00 92.75 305 ALA A O 1
ATOM 2362 N N . ARG A 1 306 ? -11.729 4.952 15.139 1.00 90.62 306 ARG A N 1
ATOM 2363 C CA . ARG A 1 306 ? -11.737 6.258 14.456 1.00 90.62 306 ARG A CA 1
ATOM 2364 C C . ARG A 1 306 ? -10.626 6.367 13.417 1.00 90.62 306 ARG A C 1
ATOM 2366 O O . ARG A 1 306 ? -10.871 6.874 12.330 1.00 90.62 306 ARG A O 1
ATOM 2373 N N . CYS A 1 307 ? -9.431 5.874 13.729 1.00 89.88 307 CYS A N 1
ATOM 2374 C CA . CYS A 1 307 ? -8.308 5.881 12.801 1.00 89.88 307 CYS A CA 1
ATOM 2375 C C . CYS A 1 307 ? -8.625 5.071 11.534 1.00 89.88 307 CYS A C 1
ATOM 2377 O O . CYS A 1 307 ? -8.534 5.608 10.433 1.00 89.88 307 CYS A O 1
ATOM 2379 N N . PHE A 1 308 ? -9.088 3.826 11.676 1.00 91.12 308 PHE A N 1
ATOM 2380 C CA . PHE A 1 308 ? -9.463 2.986 10.534 1.00 91.12 308 PHE A CA 1
ATOM 2381 C C . PHE A 1 308 ? -10.597 3.588 9.699 1.00 91.12 308 PHE A C 1
ATOM 2383 O O . PHE A 1 308 ? -10.573 3.462 8.473 1.00 91.12 308 PHE A O 1
ATOM 2390 N N . LEU A 1 309 ? -11.544 4.294 10.327 1.00 92.06 309 LEU A N 1
ATOM 2391 C CA . LEU A 1 309 ? -12.551 5.063 9.596 1.00 92.06 309 LEU A CA 1
ATOM 2392 C C . LEU A 1 309 ? -11.933 6.171 8.745 1.00 92.06 309 LEU A C 1
ATOM 2394 O O . LEU A 1 309 ? -12.247 6.242 7.562 1.00 92.06 309 LEU A O 1
ATOM 2398 N N . VAL A 1 310 ? -11.044 6.992 9.310 1.00 89.00 310 VAL A N 1
ATOM 2399 C CA . VAL A 1 310 ? -10.389 8.088 8.572 1.00 89.00 310 VAL A CA 1
ATOM 2400 C C . VAL A 1 310 ? -9.569 7.545 7.400 1.00 89.00 310 VAL A C 1
ATOM 2402 O O . VAL A 1 310 ? -9.663 8.075 6.293 1.00 89.00 310 VAL A O 1
ATOM 2405 N N . ILE A 1 311 ? -8.827 6.451 7.607 1.00 88.31 311 ILE A N 1
ATOM 2406 C CA . ILE A 1 311 ? -8.089 5.761 6.536 1.00 88.31 311 ILE A CA 1
ATOM 2407 C C . ILE A 1 311 ? -9.050 5.358 5.418 1.00 88.31 311 ILE A C 1
ATOM 2409 O O . ILE A 1 311 ? -8.852 5.709 4.256 1.00 88.31 311 ILE A O 1
ATOM 2413 N N . GLY A 1 312 ? -10.106 4.624 5.769 1.00 89.88 312 GLY A N 1
ATOM 2414 C CA . GLY A 1 312 ? -11.068 4.115 4.803 1.00 89.88 312 GLY A CA 1
ATOM 2415 C C . GLY A 1 312 ? -11.809 5.219 4.047 1.00 89.88 312 GLY A C 1
ATOM 2416 O O . GLY A 1 312 ? -11.998 5.122 2.835 1.00 89.88 312 GLY A O 1
ATOM 2417 N N . GLU A 1 313 ? -12.206 6.286 4.741 1.00 88.81 313 GLU A N 1
ATOM 2418 C CA . GLU A 1 313 ? -12.849 7.459 4.148 1.00 88.81 313 GLU A CA 1
ATOM 2419 C C . GLU A 1 313 ? -11.932 8.177 3.164 1.00 88.81 313 GLU A C 1
ATOM 2421 O O . GLU A 1 313 ? -12.381 8.515 2.073 1.00 88.81 313 GLU A O 1
ATOM 2426 N N . TYR A 1 314 ? -10.652 8.360 3.501 1.00 87.12 314 TYR A N 1
ATOM 2427 C CA . TYR A 1 314 ? -9.672 8.950 2.593 1.00 87.12 314 TYR A CA 1
ATOM 2428 C C . TYR A 1 314 ? -9.634 8.192 1.260 1.00 87.12 314 TYR A C 1
ATOM 2430 O O . TYR A 1 314 ? -9.880 8.781 0.208 1.00 87.12 314 TYR A O 1
ATOM 2438 N N . PHE A 1 315 ? -9.442 6.871 1.290 1.00 84.69 315 PHE A N 1
ATOM 2439 C CA . PHE A 1 315 ? -9.411 6.062 0.066 1.00 84.69 315 PHE A CA 1
ATOM 2440 C C . PHE A 1 315 ? -10.732 6.091 -0.711 1.00 84.69 315 PHE A C 1
ATOM 2442 O O . PHE A 1 315 ? -10.725 6.194 -1.939 1.00 84.69 315 PHE A O 1
ATOM 2449 N N . ASN A 1 316 ? -11.870 6.050 -0.014 1.00 88.44 316 ASN A N 1
ATOM 2450 C CA . ASN A 1 316 ? -13.180 6.153 -0.654 1.00 88.44 316 ASN A CA 1
ATOM 2451 C C . ASN A 1 316 ? -13.380 7.517 -1.333 1.00 88.44 316 ASN A C 1
ATOM 2453 O O . ASN A 1 316 ? -13.916 7.567 -2.440 1.00 88.44 316 ASN A O 1
ATOM 2457 N N . HIS A 1 317 ? -12.920 8.611 -0.719 1.00 88.06 317 HIS A N 1
ATOM 2458 C CA . HIS A 1 317 ? -12.968 9.941 -1.322 1.00 88.06 317 HIS A CA 1
ATOM 2459 C C . HIS A 1 317 ? -12.084 10.034 -2.565 1.00 88.06 317 HIS A C 1
ATOM 2461 O O . HIS A 1 317 ? -12.545 10.539 -3.587 1.00 88.06 317 HIS A O 1
ATOM 2467 N N . LEU A 1 318 ? -10.854 9.508 -2.525 1.00 86.81 318 LEU A N 1
ATOM 2468 C CA . LEU A 1 318 ? -9.992 9.471 -3.712 1.00 86.81 318 LEU A CA 1
ATOM 2469 C C . LEU A 1 318 ? -10.652 8.716 -4.866 1.00 86.81 318 LEU A C 1
ATOM 2471 O O . LEU A 1 318 ? -10.616 9.175 -6.009 1.00 86.81 318 LEU A O 1
ATOM 2475 N N . ARG A 1 319 ? -11.298 7.589 -4.564 1.00 86.56 319 ARG A N 1
ATOM 2476 C CA . ARG A 1 319 ? -11.988 6.779 -5.568 1.00 86.56 319 ARG A CA 1
ATOM 2477 C C . ARG A 1 319 ? -13.232 7.465 -6.124 1.00 86.56 319 ARG A C 1
ATOM 2479 O O . ARG A 1 319 ? -13.433 7.476 -7.337 1.00 86.56 319 ARG A O 1
ATOM 2486 N N . ALA A 1 320 ? -14.025 8.107 -5.268 1.00 88.81 320 ALA A N 1
ATOM 2487 C CA . ALA A 1 320 ? -15.164 8.914 -5.697 1.00 88.81 320 ALA A CA 1
ATOM 2488 C C . ALA A 1 320 ? -14.722 10.067 -6.610 1.00 88.81 320 ALA A C 1
ATOM 2490 O O . ALA A 1 320 ? -15.292 10.256 -7.684 1.00 88.81 320 ALA A O 1
ATOM 2491 N N . LEU A 1 321 ? -13.658 10.785 -6.233 1.00 87.69 321 LEU A N 1
ATOM 2492 C CA . LEU A 1 321 ? -13.062 11.820 -7.074 1.00 87.69 321 LEU A CA 1
ATOM 2493 C C . LEU A 1 321 ? -12.622 11.234 -8.412 1.00 87.69 321 LEU A C 1
ATOM 2495 O O . LEU A 1 321 ? -13.006 11.753 -9.455 1.00 87.69 321 LEU A O 1
ATOM 2499 N N . SER A 1 322 ? -11.877 10.128 -8.411 1.00 87.19 322 SER A N 1
ATOM 2500 C CA . SER A 1 322 ? -11.439 9.482 -9.648 1.00 87.19 322 SER A CA 1
ATOM 2501 C C . SER A 1 322 ? -12.599 9.103 -10.573 1.00 87.19 322 SER A C 1
ATOM 2503 O O . SER A 1 322 ? -12.471 9.251 -11.788 1.00 87.19 322 SER A O 1
ATOM 2505 N N . ALA A 1 323 ? -13.717 8.611 -10.036 1.00 87.00 323 ALA A N 1
ATOM 2506 C CA . ALA A 1 323 ? -14.898 8.275 -10.829 1.00 87.00 323 ALA A CA 1
ATOM 2507 C C . ALA A 1 323 ? -15.560 9.527 -11.437 1.00 87.00 323 ALA A C 1
ATOM 2509 O O . ALA A 1 323 ? -15.982 9.514 -12.597 1.00 87.00 323 ALA A O 1
ATOM 2510 N N . LEU A 1 324 ? -15.596 10.636 -10.693 1.00 87.38 324 LEU A N 1
ATOM 2511 C CA . LEU A 1 324 ? -16.064 11.932 -11.198 1.00 87.38 324 LEU A CA 1
ATOM 2512 C C . LEU A 1 324 ? -15.161 12.468 -12.317 1.00 87.38 324 LEU A C 1
ATOM 2514 O O . LEU A 1 324 ? -15.655 12.946 -13.335 1.00 87.38 324 LEU A O 1
ATOM 2518 N N . TRP A 1 325 ? -13.839 12.334 -12.178 1.00 84.31 325 TRP A N 1
ATOM 2519 C CA . TRP A 1 325 ? -12.891 12.701 -13.235 1.00 84.31 325 TRP A CA 1
ATOM 2520 C C . TRP A 1 325 ? -13.087 11.866 -14.505 1.00 84.31 325 TRP A C 1
ATOM 2522 O O . TRP A 1 325 ? -13.014 12.406 -15.607 1.00 84.31 325 TRP A O 1
ATOM 2532 N N . ALA A 1 326 ? -13.364 10.568 -14.363 1.00 82.19 326 ALA A N 1
ATOM 2533 C CA . ALA A 1 326 ? -13.582 9.669 -15.495 1.00 82.19 326 ALA A CA 1
ATOM 2534 C C . ALA A 1 326 ? -14.918 9.908 -16.223 1.00 82.19 326 ALA A C 1
ATOM 2536 O O . ALA A 1 326 ? -15.005 9.673 -17.424 1.00 82.19 326 ALA A O 1
ATOM 2537 N N . SER A 1 327 ? -15.947 10.377 -15.510 1.00 84.94 327 SER A N 1
ATOM 2538 C CA . SER A 1 327 ? -17.288 10.641 -16.059 1.00 84.94 327 SER A CA 1
ATOM 2539 C C . SER A 1 327 ? -17.451 12.036 -16.668 1.00 84.94 327 SER A C 1
ATOM 2541 O O . SER A 1 327 ? -18.515 12.352 -17.204 1.00 84.94 327 SER A O 1
ATOM 2543 N N . ARG A 1 328 ? -16.410 12.877 -16.624 1.00 81.06 328 ARG A N 1
ATOM 2544 C CA . ARG A 1 328 ? -16.441 14.207 -17.236 1.00 81.06 328 ARG A CA 1
ATOM 2545 C C . ARG A 1 328 ? -16.572 14.076 -18.766 1.00 81.06 328 ARG A C 1
ATOM 2547 O O . ARG A 1 328 ? -15.756 13.373 -19.369 1.00 81.06 328 ARG A O 1
ATOM 2554 N N . PRO A 1 329 ? -17.547 14.745 -19.410 1.00 73.44 329 PRO A N 1
ATOM 2555 C CA . PRO A 1 329 ? -17.658 14.732 -20.865 1.00 73.44 329 PRO A CA 1
ATOM 2556 C C . PRO A 1 329 ? -16.376 15.299 -21.486 1.00 73.44 329 PRO A C 1
ATOM 2558 O O . PRO A 1 329 ? -15.872 16.338 -21.055 1.00 73.44 329 PRO A O 1
ATOM 2561 N N . ARG A 1 330 ? -15.815 14.573 -22.458 1.00 68.44 330 ARG A N 1
ATOM 2562 C CA . ARG A 1 330 ? -14.726 15.070 -23.304 1.00 68.44 330 ARG A CA 1
ATOM 2563 C C . ARG A 1 330 ? -15.371 15.929 -24.388 1.00 68.44 330 ARG A C 1
ATOM 2565 O O . ARG A 1 330 ? -16.086 15.379 -25.221 1.00 68.44 330 ARG A O 1
ATOM 2572 N N . GLU A 1 331 ? -15.187 17.242 -24.291 1.00 48.91 331 GLU A N 1
ATOM 2573 C CA . GLU A 1 331 ? -15.578 18.206 -25.331 1.00 48.91 331 GLU A CA 1
ATOM 2574 C C . GLU A 1 331 ? -14.710 18.077 -26.585 1.00 48.91 331 GLU A C 1
ATOM 2576 O O . GLU A 1 331 ? -13.501 17.765 -26.439 1.00 48.91 331 GLU A O 1
#

InterPro domains:
  IPR025422 Transcription factor TGA like domain [PF14144] (145-217)
  IPR025422 Transcription factor TGA like domain [PS51806] (127-328)

pLDDT: mean 72.83, std 22.78, range [25.05, 95.88]

Sequence (331 aa):
MANEIPAANSYSKGNLLSARSNDSAAPQNTINQQELESSASMIASSEHNKQKQKQKQKEMMMSSDGSKAATVAPSHQAVAIQEKAYVQQLESSRIRLQQLELNLQRAQSQGVFPGGCNALGDTTSGAVMFDMEYARWMENNRKRLSELRGGLQTHLHDENLSLIVDECIAHYDELFRLKAAVARSDVFHLLTGMWITPAERCFLWMGGFKPSELLKLDLLTEQQLMGICNLQQSSQQAEEALSQGLGQLRLLLAETVASGSPIHESTYAGNHMLIALGKLANLEGFVQQQTLHQLRRLLTTRQAARCFLVIGEYFNHLRALSALWASRPRE

Secondary structure (DSSP, 8-state):
-------------------------PPP----HHHHHHHHHHHHHHHHHHHHHHHHHHHTTS----------PPPHHHHHHHHHHHHHHHHHHHHHHHHHHHHHHHHHHTT--TT------SS--HHHHHHHHHHHHHHHHHHHHHHHHHHHHTT--HHHHHHHHHHHHHHHHHHHHHHHHHHHH-HHHHHHSTTS-HHHHTT-BTTB--HHHHT--S---HHHHHHHHHHHHHHHHHHHHHHHHHHHHHHHHHHHHHHT--HHHHHHHHHHHHHHHHHHHHHHHHHHHHHHHHHHHHS-HHHHHHHHHHHHHHHHHHHHHHHHHHTS---